Protein AF-A0A3R7AZS9-F1 (afdb_monomer_lite)

Sequence (225 aa):
MYAAHGTGSGGTKTTEEYTRYRLQETLTLMGCRRNDAITVTGLVFAHYHAHVEASAVTELPWTFQTLQQCVYAELAKLEYTKPTHLLDFDLAKEITQRNTSFVVLLGGTSGTGKSTLASLLASRLRLTTVLPTDSVRHISRAFMTKEQHPCAFTSTYQAGDALTPAQVDELATIATGDMNTIMSDKRLHKRKVLKGYTLQSDAVLEKLDLVLTMFAKRKQSLVVE

Radius of gyration: 26.86 Å; chains: 1; bounding box: 60×35×74 Å

Organism: Aphanomyces astaci (NCBI:txid112090)

InterPro domains:
  IPR027417 P-loop containing nucleoside triphosphate hydrolase [G3DSA:3.40.50.300] (94-216)
  IPR027417 P-loop containing nucleoside triphosphate hydrolase [SSF52540] (52-138)
  IPR027417 P-loop containing nucleoside triphosphate hydrolase [SSF52540] (103-211)
  IPR060210 P-loop NTPase domain-containing protein LPA1, N-terminal domain [PF28345] (12-56)

Secondary structure (DSSP, 8-state):
-EEEE--TTTS--EEEE--HHHHHHHHHHTT--HHHHHHHHHHHHHHHHHHHHHHTTT----BHHHHHHHHHHHHHTTT---TTHHHHHHHHHHHHTTSS--EEE----TTSSHHHHHHHHHHHTT---EE-HHHHHHHHHHTS-TTT-GGGGS-TTTGGGG--HHHHHHHHHHHHSSS-HHHHHHHHHHHHHHHHHHHHHHHHHHHHHHHHHHHHHTT--EEE-

pLDDT: mean 83.02, std 11.1, range [42.38, 96.75]

Foldseek 3Di:
DWAWDDDDDDDDTDIDDDDLVLQLLLCLLLVHDSVLSNVLSVQLVVVVVVCVVVCVPPVDGHHPVNSLVSSVVSVVVVVNDDPCSSVSSVVSSCLSVLVAAAEAEQDDDPPPCSVVCLVVVCVSNVNPAEAELVVLLVVLPVVDDCVVQVLSVDDLQCLLVSDDPVVLVVLQVVLVVDPDPVSSVVSSSVVSSVVSNVSNVVSSVVSVVVVVVVCRVSSGYHYYD

Structure (mmCIF, N/CA/C/O backbone):
data_AF-A0A3R7AZS9-F1
#
_entry.id   AF-A0A3R7AZS9-F1
#
loop_
_atom_site.group_PDB
_atom_site.id
_atom_site.type_symbol
_atom_site.label_atom_id
_atom_site.label_alt_id
_atom_site.label_comp_id
_atom_site.label_asym_id
_atom_site.label_entity_id
_atom_site.label_seq_id
_atom_site.pdbx_PDB_ins_code
_atom_site.Cartn_x
_atom_site.Cartn_y
_atom_site.Cartn_z
_atom_site.occupancy
_atom_site.B_iso_or_equiv
_atom_site.auth_seq_id
_atom_site.auth_comp_id
_atom_site.auth_asym_id
_atom_site.auth_atom_id
_atom_site.pdbx_PDB_model_num
ATOM 1 N N . MET A 1 1 ? 16.165 6.533 -20.137 1.00 90.12 1 MET A N 1
ATOM 2 C CA . MET A 1 1 ? 15.537 5.946 -21.341 1.00 90.12 1 MET A CA 1
ATOM 3 C C . MET A 1 1 ? 14.225 6.668 -21.550 1.00 90.12 1 MET A C 1
ATOM 5 O O . MET A 1 1 ? 13.498 6.807 -20.576 1.00 90.12 1 MET A O 1
ATOM 9 N N . TYR A 1 2 ? 13.939 7.140 -22.760 1.00 87.31 2 TYR A N 1
ATOM 10 C CA . TYR A 1 2 ? 12.659 7.779 -23.066 1.00 87.31 2 TYR A CA 1
ATOM 11 C C . TYR A 1 2 ? 11.805 6.830 -23.899 1.00 87.31 2 TYR A C 1
ATOM 13 O O . TYR A 1 2 ? 12.301 6.251 -24.862 1.00 87.31 2 TYR A O 1
ATOM 21 N N . ALA A 1 3 ? 10.542 6.660 -23.516 1.00 86.44 3 ALA A N 1
ATOM 22 C CA . ALA A 1 3 ? 9.571 5.885 -24.276 1.00 86.44 3 ALA A CA 1
ATOM 23 C C . ALA A 1 3 ? 8.418 6.791 -24.713 1.00 86.44 3 ALA A C 1
ATOM 25 O O . ALA A 1 3 ? 7.826 7.498 -23.897 1.00 86.44 3 ALA A O 1
ATOM 26 N N . ALA A 1 4 ? 8.109 6.790 -26.006 1.00 84.62 4 ALA A N 1
ATOM 27 C CA . ALA A 1 4 ? 6.981 7.534 -26.545 1.00 84.62 4 ALA A CA 1
ATOM 28 C C . ALA A 1 4 ? 5.663 6.781 -26.301 1.00 84.62 4 ALA A C 1
ATOM 30 O O . ALA A 1 4 ? 5.549 5.592 -26.618 1.00 84.62 4 ALA A O 1
ATOM 31 N N . HIS A 1 5 ? 4.662 7.494 -25.791 1.00 79.19 5 HIS A N 1
ATOM 32 C CA . HIS A 1 5 ? 3.272 7.062 -25.707 1.00 79.19 5 HIS A CA 1
ATOM 33 C C . HIS A 1 5 ? 2.447 7.785 -26.783 1.00 79.19 5 HIS A C 1
ATOM 35 O O . HIS A 1 5 ? 2.503 9.010 -26.911 1.00 79.19 5 HIS A O 1
ATOM 41 N N . GLY A 1 6 ? 1.693 7.024 -27.581 1.00 60.91 6 GLY A N 1
ATOM 42 C CA . GLY A 1 6 ? 0.781 7.575 -28.583 1.00 60.91 6 GLY A CA 1
ATOM 43 C C . GLY A 1 6 ? 0.329 6.546 -29.618 1.00 60.91 6 GLY A C 1
ATOM 44 O O . GLY A 1 6 ? 1.149 5.963 -30.323 1.00 60.91 6 GLY A O 1
ATOM 45 N N . THR A 1 7 ? -0.985 6.355 -29.724 1.00 46.59 7 THR A N 1
ATOM 46 C CA . THR A 1 7 ? -1.639 5.737 -30.883 1.00 46.59 7 THR A CA 1
ATOM 47 C C . THR A 1 7 ? -1.691 6.747 -32.030 1.00 46.59 7 THR A C 1
ATOM 49 O O . THR A 1 7 ? -1.781 7.953 -31.796 1.00 46.59 7 THR A O 1
ATOM 52 N N . GLY A 1 8 ? -1.624 6.266 -33.272 1.00 44.56 8 GLY A N 1
ATOM 53 C CA . GLY A 1 8 ? -1.714 7.099 -34.472 1.00 44.56 8 GLY A CA 1
ATOM 54 C C . GLY A 1 8 ? -2.891 8.090 -34.472 1.00 44.56 8 GLY A C 1
ATOM 55 O O . GLY A 1 8 ? -3.934 7.842 -33.877 1.00 44.56 8 GLY A O 1
ATOM 56 N N . SER A 1 9 ? -2.661 9.215 -35.160 1.00 42.38 9 SER A N 1
ATOM 57 C CA . SER A 1 9 ? -3.569 10.334 -35.471 1.00 42.38 9 SER A CA 1
ATOM 58 C C . SER A 1 9 ? -4.303 11.000 -34.291 1.00 42.38 9 SER A C 1
ATOM 60 O O . SER A 1 9 ? -5.410 10.616 -33.932 1.00 42.38 9 SER A O 1
ATOM 62 N N . GLY A 1 10 ? -3.724 12.086 -33.763 1.00 44.97 10 GLY A N 1
ATOM 63 C CA . GLY A 1 10 ? -4.457 13.138 -33.036 1.00 44.97 10 GLY A CA 1
ATOM 64 C C . GLY A 1 10 ? -4.168 13.287 -31.537 1.00 44.97 10 GLY A C 1
ATOM 65 O O . GLY A 1 10 ? -4.511 14.318 -30.968 1.00 44.97 10 GLY A O 1
ATOM 66 N N . GLY A 1 11 ? -3.511 12.316 -30.895 1.00 45.31 11 GLY A N 1
ATOM 67 C CA . GLY A 1 11 ? -3.104 12.412 -29.487 1.00 45.31 11 GLY A CA 1
ATOM 68 C C . GLY A 1 11 ? -1.755 13.115 -29.312 1.00 45.31 11 GLY A C 1
ATOM 69 O O . GLY A 1 11 ? -0.820 12.873 -30.076 1.00 45.31 11 GLY A O 1
ATOM 70 N N . THR A 1 12 ? -1.631 13.973 -28.298 1.00 48.91 12 THR A N 1
ATOM 71 C CA . THR A 1 12 ? -0.353 14.558 -27.870 1.00 48.91 12 THR A CA 1
ATOM 72 C C . THR A 1 12 ? 0.669 13.447 -27.614 1.00 48.91 12 THR A C 1
ATOM 74 O O . THR A 1 12 ? 0.467 12.602 -26.746 1.00 48.91 12 THR A O 1
ATOM 77 N N . LYS A 1 13 ? 1.776 13.434 -28.372 1.00 59.34 13 LYS A N 1
ATOM 78 C CA . LYS A 1 13 ? 2.900 12.518 -28.129 1.00 59.34 13 LYS A CA 1
ATOM 79 C C . LYS A 1 13 ? 3.501 12.852 -26.766 1.00 59.34 13 LYS A C 1
ATOM 81 O O . LYS A 1 13 ? 4.164 13.877 -26.624 1.00 59.34 13 LYS A O 1
ATOM 86 N N . THR A 1 14 ? 3.268 12.005 -25.772 1.00 77.44 14 THR A N 1
ATOM 87 C CA . THR A 1 14 ? 3.882 12.142 -24.451 1.00 77.44 14 THR A CA 1
ATOM 88 C C . THR A 1 14 ? 5.085 11.212 -24.378 1.00 77.44 14 THR A C 1
ATOM 90 O O . THR A 1 14 ? 4.978 9.998 -24.527 1.00 77.44 14 THR A O 1
ATOM 93 N N . THR A 1 15 ? 6.276 11.779 -24.210 1.00 81.56 15 THR A N 1
ATOM 94 C CA . THR A 1 15 ? 7.496 11.009 -23.945 1.00 81.56 15 THR A CA 1
ATOM 95 C C . THR A 1 15 ? 7.684 10.870 -22.449 1.00 81.56 15 THR A C 1
ATOM 97 O O . THR A 1 15 ? 7.743 11.870 -21.735 1.00 81.56 15 THR A O 1
ATOM 100 N N . GLU A 1 16 ? 7.801 9.634 -21.984 1.00 86.12 16 GLU A N 1
ATOM 101 C CA . GLU A 1 16 ? 7.970 9.319 -20.574 1.00 86.12 16 GLU A CA 1
ATOM 102 C C . GLU A 1 16 ? 9.395 8.841 -20.283 1.00 86.12 16 GLU A C 1
ATOM 104 O O . GLU A 1 16 ? 9.988 8.079 -21.052 1.00 86.12 16 GLU A O 1
ATOM 109 N N . GLU A 1 17 ? 9.958 9.309 -19.169 1.00 89.31 17 GLU A N 1
ATOM 110 C CA . GLU A 1 17 ? 11.308 8.958 -18.742 1.00 89.31 17 GLU A CA 1
ATOM 111 C C . GLU A 1 17 ? 11.315 7.759 -17.785 1.00 89.31 17 GLU A C 1
ATOM 113 O O . GLU A 1 17 ? 10.694 7.757 -16.717 1.00 89.31 17 GLU A O 1
ATOM 118 N N . TYR A 1 18 ? 12.131 6.770 -18.138 1.00 90.69 18 TYR A N 1
ATOM 119 C CA . TYR A 1 18 ? 12.427 5.593 -17.341 1.00 90.69 18 TYR A CA 1
ATOM 120 C C . TYR A 1 18 ? 13.886 5.624 -16.899 1.00 90.69 18 TYR A C 1
ATOM 122 O O . TYR A 1 18 ? 14.817 5.576 -17.715 1.00 90.69 18 TYR A O 1
ATOM 130 N N . THR A 1 19 ? 14.082 5.661 -15.584 1.00 92.94 19 THR A N 1
ATOM 131 C CA . THR A 1 19 ? 15.375 5.407 -14.946 1.00 92.94 19 THR A CA 1
ATOM 132 C C . THR A 1 19 ? 15.503 3.919 -14.626 1.00 92.94 19 THR A C 1
ATOM 134 O O . THR A 1 19 ? 14.502 3.211 -14.491 1.00 92.94 19 THR A O 1
ATOM 137 N N . ARG A 1 20 ? 16.740 3.430 -14.459 1.00 93.12 20 ARG A N 1
ATOM 138 C CA . ARG A 1 20 ? 16.979 2.034 -14.050 1.00 93.12 20 ARG A CA 1
ATOM 139 C C . ARG A 1 20 ? 16.265 1.714 -12.735 1.00 93.12 20 ARG A C 1
ATOM 141 O O . ARG A 1 20 ? 15.630 0.677 -12.613 1.00 93.12 20 ARG A O 1
ATOM 148 N N . TYR A 1 21 ? 16.324 2.641 -11.781 1.00 91.25 21 TYR A N 1
ATOM 149 C CA . TYR A 1 21 ? 15.684 2.492 -10.479 1.00 91.25 21 TYR A CA 1
ATOM 150 C C . TYR A 1 21 ? 14.158 2.328 -10.591 1.00 91.25 21 TYR A C 1
ATOM 152 O O . TYR A 1 21 ? 13.607 1.384 -10.031 1.00 91.25 21 TYR A O 1
ATOM 160 N N . ARG A 1 22 ? 13.484 3.181 -11.377 1.00 90.19 22 ARG A N 1
ATOM 161 C CA . ARG A 1 22 ? 12.022 3.109 -11.567 1.00 90.19 22 ARG A CA 1
ATOM 162 C C . ARG A 1 22 ? 11.579 1.814 -12.243 1.00 90.19 22 ARG A C 1
ATOM 164 O O . ARG A 1 22 ? 10.594 1.208 -11.826 1.00 90.19 22 ARG A O 1
ATOM 171 N N . LEU A 1 23 ? 12.315 1.365 -13.262 1.00 93.25 23 LEU A N 1
ATOM 172 C CA . LEU A 1 23 ? 11.995 0.108 -13.940 1.00 93.25 23 LEU A CA 1
ATOM 173 C C . LEU A 1 23 ? 12.191 -1.093 -12.998 1.00 93.25 23 LEU A C 1
ATOM 175 O O . LEU A 1 23 ? 11.333 -1.968 -12.932 1.00 93.25 23 LEU A O 1
ATOM 179 N N . GLN A 1 24 ? 13.252 -1.092 -12.186 1.00 94.00 24 GLN A N 1
ATOM 180 C CA . GLN A 1 24 ? 13.474 -2.119 -11.160 1.00 94.00 24 GLN A CA 1
ATOM 181 C C . GLN A 1 24 ? 12.371 -2.140 -10.096 1.00 94.00 24 GLN A C 1
ATOM 183 O O . GLN A 1 24 ? 11.965 -3.219 -9.661 1.00 94.00 24 GLN A O 1
ATOM 188 N N . GLU A 1 25 ? 11.895 -0.974 -9.652 1.00 90.44 25 GLU A N 1
ATOM 189 C CA . GLU A 1 25 ? 10.754 -0.877 -8.735 1.00 90.44 25 GLU A CA 1
ATOM 190 C C . GLU A 1 25 ? 9.481 -1.443 -9.358 1.00 90.44 25 GLU A C 1
ATOM 192 O O . GLU A 1 25 ? 8.819 -2.252 -8.713 1.00 90.44 25 GLU A O 1
ATOM 197 N N . THR A 1 26 ? 9.199 -1.098 -10.617 1.00 92.25 26 THR A N 1
ATOM 198 C CA . THR A 1 26 ? 8.040 -1.603 -11.371 1.00 92.25 26 THR A CA 1
ATOM 199 C C . THR A 1 26 ? 8.063 -3.130 -11.432 1.00 92.25 26 THR A C 1
ATOM 201 O O . THR A 1 26 ? 7.119 -3.787 -11.002 1.00 92.25 26 THR A O 1
ATOM 204 N N . LEU A 1 27 ? 9.189 -3.715 -11.854 1.00 92.38 27 LEU A N 1
ATOM 205 C CA . LEU A 1 27 ? 9.353 -5.169 -11.940 1.00 92.38 27 LEU A CA 1
ATOM 206 C C . LEU A 1 27 ? 9.255 -5.850 -10.569 1.00 92.38 27 LEU A C 1
ATOM 208 O O . LEU A 1 27 ? 8.649 -6.913 -10.442 1.00 92.38 27 LEU A O 1
ATOM 212 N N . THR A 1 28 ? 9.824 -5.240 -9.523 1.00 90.69 28 THR A N 1
ATOM 213 C CA . THR A 1 28 ? 9.715 -5.785 -8.160 1.00 90.69 28 THR A CA 1
ATOM 214 C C . THR A 1 28 ? 8.263 -5.767 -7.679 1.00 90.69 28 THR A C 1
ATOM 216 O O . THR A 1 28 ? 7.817 -6.738 -7.072 1.00 90.69 28 THR A O 1
ATOM 219 N N . LEU A 1 29 ? 7.514 -4.697 -7.971 1.00 89.44 29 LEU A N 1
ATOM 220 C CA . LEU A 1 29 ? 6.105 -4.558 -7.601 1.00 89.44 29 LEU A CA 1
ATOM 221 C C . LEU A 1 29 ? 5.209 -5.572 -8.334 1.00 89.44 29 LEU A C 1
ATOM 223 O O . LEU A 1 29 ? 4.285 -6.103 -7.727 1.00 89.44 29 LEU A O 1
ATOM 227 N N . MET A 1 30 ? 5.539 -5.933 -9.580 1.00 89.25 30 MET A N 1
ATOM 228 C CA . MET A 1 30 ? 4.909 -7.052 -10.309 1.00 89.25 30 MET A CA 1
ATOM 229 C C . MET A 1 30 ? 5.187 -8.434 -9.681 1.00 89.25 30 MET A C 1
ATOM 231 O O . MET A 1 30 ? 4.605 -9.445 -10.082 1.00 89.25 30 MET A O 1
ATOM 235 N N . GLY A 1 31 ? 6.098 -8.506 -8.707 1.00 87.69 31 GLY A N 1
ATOM 236 C CA . GLY A 1 31 ? 6.497 -9.738 -8.033 1.00 87.69 31 GLY A CA 1
ATOM 237 C C . GLY A 1 31 ? 7.753 -10.398 -8.604 1.00 87.69 31 GLY A C 1
ATOM 238 O O . GLY A 1 31 ? 8.038 -11.546 -8.252 1.00 87.69 31 GLY A O 1
ATOM 239 N N . CYS A 1 32 ? 8.525 -9.710 -9.453 1.00 90.56 32 CYS A N 1
ATOM 240 C CA . CYS A 1 32 ? 9.837 -10.205 -9.869 1.00 90.56 32 CYS A CA 1
ATOM 241 C C . CYS A 1 32 ? 10.808 -10.186 -8.683 1.00 90.56 32 CYS A C 1
ATOM 243 O O . CYS A 1 32 ? 10.761 -9.302 -7.819 1.00 90.56 32 CYS A O 1
ATOM 245 N N . ARG A 1 33 ? 11.736 -11.147 -8.635 1.00 91.00 33 ARG A N 1
ATOM 246 C CA . ARG A 1 33 ? 12.799 -11.130 -7.624 1.00 91.00 33 ARG A CA 1
ATOM 247 C C . ARG A 1 33 ? 13.704 -9.926 -7.876 1.00 91.00 33 ARG A C 1
ATOM 249 O O . ARG A 1 33 ? 13.896 -9.498 -9.009 1.00 91.00 33 ARG A O 1
ATOM 256 N N . ARG A 1 34 ? 14.309 -9.391 -6.811 1.00 90.44 34 ARG A N 1
ATOM 257 C CA . ARG A 1 34 ? 15.152 -8.186 -6.897 1.00 90.44 34 ARG A CA 1
ATOM 258 C C . ARG A 1 34 ? 16.314 -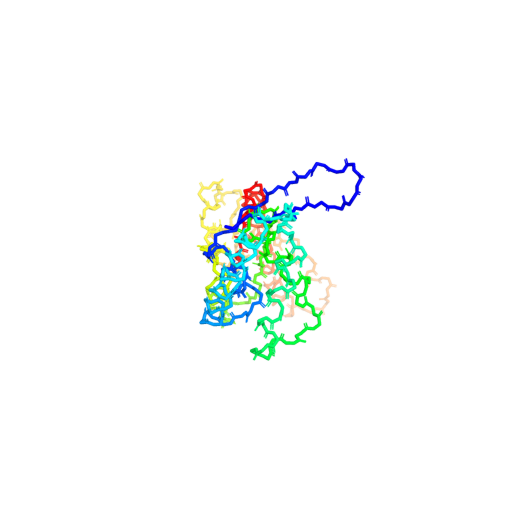8.346 -7.884 1.00 90.44 34 ARG A C 1
ATOM 260 O O . ARG A 1 34 ? 16.581 -7.420 -8.642 1.00 90.44 34 ARG A O 1
ATOM 267 N N . ASN A 1 35 ? 16.983 -9.497 -7.872 1.00 94.06 35 ASN A N 1
ATOM 268 C CA . ASN A 1 35 ? 18.107 -9.762 -8.773 1.00 94.06 35 ASN A CA 1
ATOM 269 C C . ASN A 1 35 ? 17.637 -9.851 -10.228 1.00 94.06 35 ASN A C 1
ATOM 271 O O . ASN A 1 35 ? 18.231 -9.218 -11.093 1.00 94.06 35 ASN A O 1
ATOM 275 N N . ASP A 1 36 ? 16.518 -10.529 -10.474 1.00 94.50 36 ASP A N 1
ATOM 276 C CA . ASP A 1 36 ? 15.922 -10.652 -11.806 1.00 94.50 36 ASP A CA 1
ATOM 277 C C . ASP A 1 36 ? 15.492 -9.281 -12.342 1.00 94.50 36 ASP A C 1
ATOM 279 O O . ASP A 1 36 ? 15.806 -8.931 -13.475 1.00 94.50 36 ASP A O 1
ATOM 283 N N . ALA A 1 37 ? 14.884 -8.440 -11.497 1.00 94.00 37 ALA A N 1
ATOM 284 C CA . ALA A 1 37 ? 14.536 -7.064 -11.845 1.00 94.00 37 ALA A CA 1
ATOM 285 C C . ALA A 1 37 ? 15.769 -6.222 -12.227 1.00 94.00 37 ALA A C 1
ATOM 287 O O . ALA A 1 37 ? 15.701 -5.424 -13.166 1.00 94.00 37 ALA A O 1
ATOM 288 N N . ILE A 1 38 ? 16.899 -6.393 -11.528 1.00 95.62 38 ILE A N 1
ATOM 289 C CA . ILE A 1 38 ? 18.168 -5.724 -11.860 1.00 95.62 38 ILE A CA 1
ATOM 290 C C . ILE A 1 38 ? 18.691 -6.210 -13.215 1.00 95.62 38 ILE A C 1
ATOM 292 O O . ILE A 1 38 ? 19.016 -5.377 -14.064 1.00 95.62 38 ILE A O 1
ATOM 296 N N . THR A 1 39 ? 18.730 -7.527 -13.428 1.00 96.38 39 THR A N 1
ATOM 297 C CA . THR A 1 39 ? 19.208 -8.154 -14.668 1.00 96.38 39 THR A CA 1
ATOM 298 C C . THR A 1 39 ? 18.370 -7.728 -15.869 1.00 96.38 39 THR A C 1
ATOM 300 O O . THR A 1 39 ? 18.911 -7.170 -16.822 1.00 96.38 39 THR A O 1
ATOM 303 N N . VAL A 1 40 ? 17.046 -7.898 -15.797 1.00 95.56 40 VAL A N 1
ATOM 304 C CA . VAL A 1 40 ? 16.101 -7.520 -16.862 1.00 95.56 40 VAL A CA 1
ATOM 305 C C . VAL A 1 40 ? 16.214 -6.033 -17.179 1.00 95.56 40 VAL A C 1
ATOM 307 O O . VAL A 1 40 ? 16.320 -5.661 -18.342 1.00 95.56 40 VAL A O 1
ATOM 310 N N . THR A 1 41 ? 16.290 -5.170 -16.162 1.00 96.62 41 THR A N 1
ATOM 311 C CA . THR A 1 41 ? 16.493 -3.730 -16.381 1.00 96.62 41 THR A CA 1
ATOM 312 C C . THR A 1 41 ? 17.808 -3.443 -17.107 1.00 96.62 41 THR A C 1
ATOM 314 O O . THR A 1 41 ? 17.844 -2.595 -17.995 1.00 96.62 41 THR A O 1
ATOM 317 N N . GLY A 1 42 ? 18.898 -4.127 -16.745 1.00 96.75 42 GLY A N 1
ATOM 318 C CA . GLY A 1 42 ? 20.186 -3.977 -17.422 1.00 96.75 42 GLY A CA 1
ATOM 319 C C . GLY A 1 42 ? 20.105 -4.333 -18.907 1.00 96.75 42 GLY A C 1
ATOM 320 O O . GLY A 1 42 ? 20.574 -3.559 -19.741 1.00 96.75 42 GLY A O 1
ATOM 321 N N . LEU A 1 43 ? 19.452 -5.454 -19.222 1.00 96.69 43 LEU A N 1
ATOM 322 C CA . LEU A 1 43 ? 19.248 -5.932 -20.591 1.00 96.69 43 LEU A CA 1
ATOM 323 C C . LEU A 1 43 ? 18.354 -4.986 -21.399 1.00 96.69 43 LEU A C 1
ATOM 325 O O . LEU A 1 43 ? 18.725 -4.590 -22.498 1.00 96.69 43 LEU A O 1
ATOM 329 N N . VAL A 1 44 ? 17.229 -4.538 -20.837 1.00 95.94 44 VAL A N 1
ATOM 330 C CA . VAL A 1 44 ? 16.319 -3.578 -21.489 1.00 95.94 44 VAL A CA 1
ATOM 331 C C . VAL A 1 44 ? 17.036 -2.269 -21.830 1.00 95.94 44 VAL A C 1
ATOM 333 O O . VAL A 1 44 ? 16.860 -1.732 -22.920 1.00 95.94 44 VAL A O 1
ATOM 336 N N . PHE A 1 45 ? 17.885 -1.758 -20.933 1.00 95.94 45 PHE A N 1
ATOM 337 C CA . PHE A 1 45 ? 18.677 -0.561 -21.226 1.00 95.94 45 PHE A CA 1
ATOM 338 C C . PHE A 1 45 ? 19.726 -0.809 -22.316 1.00 95.94 45 PHE A C 1
ATOM 340 O O . PHE A 1 45 ? 19.947 0.079 -23.133 1.00 95.94 45 PHE A O 1
ATOM 347 N N . ALA A 1 46 ? 20.354 -1.988 -22.362 1.00 95.38 46 ALA A N 1
ATOM 348 C CA . ALA A 1 46 ? 21.265 -2.343 -23.450 1.00 95.38 46 ALA A CA 1
ATOM 349 C C . ALA A 1 46 ? 20.536 -2.385 -24.806 1.00 95.38 46 ALA A C 1
ATOM 351 O O . ALA A 1 46 ? 21.020 -1.792 -25.768 1.00 95.38 46 ALA A O 1
ATOM 352 N N . HIS A 1 47 ? 19.338 -2.982 -24.856 1.00 94.00 47 HIS A N 1
ATOM 353 C CA . HIS A 1 47 ? 18.473 -2.973 -26.044 1.00 94.00 47 HIS A CA 1
ATOM 354 C C . HIS A 1 47 ? 18.085 -1.553 -26.467 1.00 94.00 47 HIS A C 1
ATOM 356 O O . HIS A 1 47 ? 18.147 -1.226 -27.648 1.00 94.00 47 HIS A O 1
ATOM 362 N N . TYR A 1 48 ? 17.751 -0.681 -25.511 1.00 93.31 48 TYR A N 1
ATOM 363 C CA . TYR A 1 48 ? 17.476 0.729 -25.791 1.00 93.31 48 TYR A CA 1
ATOM 364 C C . TYR A 1 48 ? 18.691 1.453 -26.387 1.00 93.31 48 TYR A C 1
ATOM 366 O O . TYR A 1 48 ? 18.542 2.189 -27.357 1.00 93.31 48 TYR A O 1
ATOM 374 N N . HIS A 1 49 ? 19.892 1.252 -25.836 1.00 92.62 49 HIS A N 1
ATOM 375 C CA . HIS A 1 49 ? 21.105 1.879 -26.367 1.00 92.62 49 HIS A CA 1
ATOM 376 C C . HIS A 1 49 ? 21.416 1.403 -27.792 1.00 92.62 49 HIS A C 1
ATOM 378 O O . HIS A 1 49 ? 21.643 2.240 -28.662 1.00 92.62 49 HIS A O 1
ATOM 384 N N . ALA A 1 50 ? 21.310 0.097 -28.055 1.00 91.19 50 ALA A N 1
ATOM 385 C CA . ALA A 1 50 ? 21.460 -0.454 -29.400 1.00 91.19 50 ALA A CA 1
ATOM 386 C C . ALA A 1 50 ? 20.402 0.098 -30.376 1.00 91.19 50 ALA A C 1
ATOM 388 O O . ALA A 1 50 ? 20.717 0.423 -31.520 1.00 91.19 50 ALA A O 1
ATOM 389 N N . HIS A 1 51 ? 19.152 0.266 -29.922 1.00 89.19 51 HIS A N 1
ATOM 390 C CA . HIS A 1 51 ? 18.092 0.889 -30.720 1.00 89.19 51 HIS A CA 1
ATOM 391 C C . HIS A 1 51 ? 18.399 2.349 -31.042 1.00 89.19 51 HIS A C 1
ATOM 393 O O . HIS A 1 51 ? 18.180 2.771 -32.171 1.00 89.19 51 HIS A O 1
ATOM 399 N N . VAL A 1 52 ? 18.902 3.126 -30.080 1.00 87.44 52 VAL A N 1
ATOM 400 C CA . VAL A 1 52 ? 19.274 4.535 -30.294 1.00 87.44 52 VAL A CA 1
ATOM 401 C C . VAL A 1 52 ? 20.419 4.653 -31.303 1.00 87.44 52 VAL A C 1
ATOM 403 O O . VAL A 1 52 ? 20.350 5.503 -32.188 1.00 87.44 52 VAL A O 1
ATOM 406 N N . GLU A 1 53 ? 21.426 3.781 -31.223 1.00 86.62 53 GLU A N 1
ATOM 407 C CA . GLU A 1 53 ? 22.527 3.729 -32.195 1.00 86.62 53 GLU A CA 1
ATOM 408 C C . GLU A 1 53 ? 22.033 3.366 -33.604 1.00 86.62 53 GLU A C 1
ATOM 410 O O . GLU A 1 53 ? 22.393 4.029 -34.575 1.00 86.62 53 GLU A O 1
ATOM 415 N N . ALA A 1 54 ? 21.149 2.370 -33.728 1.00 84.00 54 ALA A N 1
ATOM 416 C CA . ALA A 1 54 ? 20.568 1.965 -35.012 1.00 84.00 54 ALA A CA 1
ATOM 417 C C . ALA A 1 54 ? 19.571 2.997 -35.582 1.00 84.00 54 ALA A C 1
ATOM 419 O O . ALA A 1 54 ? 19.462 3.181 -36.797 1.00 84.00 54 ALA A O 1
ATOM 420 N N . SER A 1 55 ? 18.843 3.698 -34.710 1.00 77.62 55 SER A N 1
ATOM 421 C CA . SER A 1 55 ? 17.827 4.689 -35.090 1.00 77.62 55 SER A CA 1
ATOM 422 C C . SER A 1 55 ? 18.414 6.029 -35.511 1.00 77.62 55 SER A C 1
ATOM 424 O O . SER A 1 55 ? 17.685 6.835 -36.087 1.00 77.62 55 SER A O 1
ATOM 426 N N . ALA A 1 56 ? 19.723 6.243 -35.333 1.00 71.56 56 ALA A N 1
ATOM 427 C CA . ALA A 1 56 ? 20.444 7.365 -35.937 1.00 71.56 56 ALA A CA 1
ATOM 428 C C . ALA A 1 56 ? 20.304 7.406 -37.476 1.00 71.56 56 ALA A C 1
ATOM 430 O O . ALA A 1 56 ? 20.552 8.442 -38.084 1.00 71.56 56 ALA A O 1
ATOM 431 N N . VAL A 1 57 ? 19.881 6.295 -38.097 1.00 62.88 57 VAL A N 1
ATOM 432 C CA . VAL A 1 57 ? 19.661 6.161 -39.546 1.00 62.88 57 VAL A CA 1
ATOM 433 C C . VAL A 1 57 ? 18.173 6.206 -39.941 1.00 62.88 57 VAL A C 1
ATOM 435 O O . VAL A 1 57 ? 17.859 6.556 -41.073 1.00 62.88 57 VAL A O 1
ATOM 438 N N . THR A 1 58 ? 17.243 5.844 -39.046 1.00 68.00 58 THR A N 1
ATOM 439 C CA . THR A 1 58 ? 15.825 5.574 -39.390 1.00 68.00 58 THR A CA 1
ATOM 440 C C . THR A 1 58 ? 14.788 6.412 -38.628 1.00 68.00 58 THR A C 1
ATOM 442 O O . THR A 1 58 ? 13.600 6.289 -38.915 1.00 68.00 58 THR A O 1
ATOM 445 N N . GLU A 1 59 ? 15.204 7.255 -37.672 1.00 74.00 59 GLU A N 1
ATOM 446 C CA . GLU A 1 59 ? 14.346 8.152 -36.861 1.00 74.00 59 GLU A CA 1
ATOM 447 C C . GLU A 1 59 ? 13.141 7.476 -36.161 1.00 74.00 59 GLU A C 1
ATOM 449 O O . GLU A 1 59 ? 12.180 8.132 -35.750 1.00 74.00 59 GLU A O 1
ATOM 454 N N . LEU A 1 60 ? 13.175 6.152 -35.975 1.00 79.50 60 LEU A N 1
ATOM 455 C CA . LEU A 1 60 ? 12.093 5.409 -35.329 1.00 79.50 60 LEU A CA 1
ATOM 456 C C . LEU A 1 60 ? 12.120 5.603 -33.800 1.00 79.50 60 LEU A C 1
ATOM 458 O O . LEU A 1 60 ? 13.105 5.244 -33.144 1.00 79.50 60 LEU A O 1
ATOM 462 N N . PRO A 1 61 ? 11.038 6.123 -33.184 1.00 86.06 61 PRO A N 1
ATOM 463 C CA . PRO A 1 61 ? 11.008 6.349 -31.746 1.00 86.06 61 PRO A CA 1
ATOM 464 C C . PRO A 1 61 ? 10.940 5.026 -30.979 1.00 86.06 61 PRO A C 1
ATOM 466 O O . PRO A 1 61 ? 10.199 4.113 -31.346 1.00 86.06 61 PRO A O 1
ATOM 469 N N . TRP A 1 62 ? 11.647 4.949 -29.851 1.00 89.06 62 TRP A N 1
ATOM 470 C CA . TRP A 1 62 ? 11.434 3.879 -28.878 1.00 89.06 62 TRP A CA 1
ATOM 471 C C . TRP A 1 62 ? 10.059 4.062 -28.230 1.00 89.06 62 TRP A C 1
ATOM 473 O O . TRP A 1 62 ? 9.823 5.037 -27.512 1.00 89.06 62 TRP A O 1
ATOM 483 N N . THR A 1 63 ? 9.122 3.161 -28.517 1.00 91.38 63 THR A N 1
ATOM 484 C CA . THR A 1 63 ? 7.745 3.268 -28.015 1.00 91.38 63 THR A CA 1
ATOM 485 C C . THR A 1 63 ? 7.565 2.523 -26.698 1.00 91.38 63 THR A C 1
ATOM 487 O O . THR A 1 63 ? 8.327 1.612 -26.365 1.00 91.38 63 THR A O 1
ATOM 490 N N . PHE A 1 64 ? 6.512 2.865 -25.957 1.00 89.19 64 PHE A N 1
ATOM 491 C CA . PHE A 1 64 ? 6.122 2.101 -24.773 1.00 89.19 64 PHE A CA 1
ATOM 492 C C . PHE A 1 64 ? 5.816 0.629 -25.089 1.00 89.19 64 PHE A C 1
ATOM 494 O O . PHE A 1 64 ? 6.198 -0.255 -24.328 1.00 89.19 64 PHE A O 1
ATOM 501 N N . GLN A 1 65 ? 5.210 0.351 -26.246 1.00 88.62 65 GLN A N 1
ATOM 502 C CA . GLN A 1 65 ? 4.949 -1.018 -26.691 1.00 88.62 65 GLN A CA 1
ATOM 503 C C . GLN A 1 65 ? 6.256 -1.798 -26.908 1.00 88.62 65 GLN A C 1
ATOM 505 O O . GLN A 1 65 ? 6.355 -2.958 -26.513 1.00 88.62 65 GLN A O 1
ATOM 510 N N . THR A 1 66 ? 7.282 -1.154 -27.474 1.00 90.69 66 THR A N 1
ATOM 511 C CA . THR A 1 66 ? 8.617 -1.749 -27.644 1.00 90.69 66 THR A CA 1
ATOM 512 C C . THR A 1 66 ? 9.276 -2.036 -26.294 1.00 90.69 66 THR A C 1
ATOM 514 O O . THR A 1 66 ? 9.820 -3.122 -26.091 1.00 90.69 66 THR A O 1
ATOM 517 N N . LEU A 1 67 ? 9.176 -1.099 -25.342 1.00 92.06 67 LEU A N 1
ATOM 518 C CA . LEU A 1 67 ? 9.647 -1.297 -23.969 1.00 92.06 67 LEU A CA 1
ATOM 519 C C . LEU A 1 67 ? 8.982 -2.520 -23.324 1.00 92.06 67 LEU A C 1
ATOM 521 O O . LEU A 1 67 ? 9.675 -3.399 -22.816 1.00 92.06 67 LEU A O 1
ATOM 525 N N . GLN A 1 68 ? 7.652 -2.579 -23.374 1.00 90.69 68 GLN A N 1
ATOM 526 C CA . GLN A 1 68 ? 6.851 -3.679 -22.850 1.00 90.69 68 GLN A CA 1
ATOM 527 C C . GLN A 1 68 ? 7.284 -5.021 -23.456 1.00 90.69 68 GLN A C 1
ATOM 529 O O . GLN A 1 68 ? 7.640 -5.941 -22.725 1.00 90.69 68 GLN A O 1
ATOM 534 N N . GLN A 1 69 ? 7.338 -5.123 -24.786 1.00 90.38 69 GLN A N 1
ATOM 535 C CA . GLN A 1 69 ? 7.762 -6.342 -25.484 1.00 90.38 69 GLN A CA 1
ATOM 536 C C . GLN A 1 69 ? 9.163 -6.800 -25.068 1.00 90.38 69 GLN A C 1
ATOM 538 O O . GLN A 1 69 ? 9.369 -7.987 -24.816 1.00 90.38 69 GLN A O 1
ATOM 543 N N . CYS A 1 70 ? 10.110 -5.867 -24.951 1.00 93.00 70 CYS A N 1
ATOM 544 C CA . CYS A 1 70 ? 11.470 -6.160 -24.508 1.00 93.00 70 CYS A CA 1
ATOM 545 C C . CYS A 1 70 ? 11.488 -6.703 -23.071 1.00 93.00 70 CYS A C 1
ATOM 547 O O . CYS A 1 70 ? 12.086 -7.746 -22.810 1.00 93.00 70 CYS A O 1
ATOM 549 N N . VAL A 1 71 ? 10.766 -6.051 -22.153 1.00 93.06 71 VAL A N 1
ATOM 550 C CA . VAL A 1 71 ? 10.623 -6.514 -20.767 1.00 93.06 71 VAL A CA 1
ATOM 551 C C . VAL A 1 71 ? 10.058 -7.935 -20.719 1.00 93.06 71 VAL A C 1
ATOM 553 O O . VAL A 1 71 ? 10.632 -8.784 -20.041 1.00 93.06 71 VAL A O 1
ATOM 556 N N . TYR A 1 72 ? 8.984 -8.234 -21.455 1.00 90.12 72 TYR A N 1
ATOM 557 C CA . TYR A 1 72 ? 8.397 -9.580 -21.445 1.00 90.12 72 TYR A CA 1
ATOM 558 C C . TYR A 1 72 ? 9.296 -10.631 -22.069 1.00 90.12 72 TYR A C 1
ATOM 560 O O . TYR A 1 72 ? 9.357 -11.742 -21.550 1.00 90.12 72 TYR A O 1
ATOM 568 N N . ALA A 1 73 ? 10.008 -10.298 -23.145 1.00 91.69 73 ALA A N 1
ATOM 569 C CA . ALA A 1 73 ? 10.949 -11.221 -23.762 1.00 91.69 73 ALA A CA 1
ATOM 570 C C . ALA A 1 73 ? 12.054 -11.629 -22.776 1.00 91.69 73 ALA A C 1
ATOM 572 O O . ALA A 1 73 ? 12.407 -12.804 -22.708 1.00 91.69 73 ALA A O 1
ATOM 573 N N . GLU A 1 74 ? 12.569 -10.689 -21.979 1.00 93.81 74 GLU A N 1
ATOM 574 C CA . GLU A 1 74 ? 13.573 -10.993 -20.954 1.00 93.81 74 GLU A CA 1
ATOM 575 C C . GLU A 1 74 ? 12.974 -11.705 -19.729 1.00 93.81 74 GLU A C 1
ATOM 577 O O . GLU A 1 74 ? 13.587 -12.628 -19.197 1.00 93.81 74 GLU A O 1
ATOM 582 N N . LEU A 1 75 ? 11.758 -11.347 -19.306 1.00 92.19 75 LEU A N 1
ATOM 583 C CA . LEU A 1 75 ? 11.058 -12.028 -18.210 1.00 92.19 75 LEU A CA 1
ATOM 584 C C . LEU A 1 75 ? 10.697 -13.481 -18.561 1.00 92.19 75 LEU A C 1
ATOM 586 O O . LEU A 1 75 ? 10.854 -14.368 -17.722 1.00 92.19 75 LEU A O 1
ATOM 590 N N . ALA A 1 76 ? 10.276 -13.755 -19.797 1.00 91.50 76 ALA A N 1
ATOM 591 C CA . ALA A 1 76 ? 9.932 -15.101 -20.253 1.00 91.50 76 ALA A CA 1
ATOM 592 C C . ALA A 1 76 ? 11.129 -16.065 -20.182 1.00 91.50 76 ALA A C 1
ATOM 594 O O . ALA A 1 76 ? 10.951 -17.233 -19.840 1.00 91.50 76 ALA A O 1
ATOM 595 N N . LYS A 1 77 ? 12.355 -15.573 -20.421 1.00 93.06 77 LYS A N 1
ATOM 596 C CA . LYS A 1 77 ? 13.601 -16.353 -20.260 1.00 93.06 77 LYS A CA 1
ATOM 597 C C . LYS A 1 77 ? 13.873 -16.757 -18.808 1.00 93.06 77 LYS A C 1
ATOM 599 O O . LYS A 1 77 ? 14.620 -17.698 -18.572 1.00 93.06 77 LYS A O 1
ATOM 604 N N . LEU A 1 78 ? 13.282 -16.045 -17.850 1.00 91.62 78 LEU A N 1
ATOM 605 C CA . LEU A 1 78 ? 13.389 -16.289 -16.411 1.00 91.62 78 LEU A CA 1
ATOM 606 C C . LEU A 1 78 ? 12.133 -16.986 -15.851 1.00 91.62 78 LEU A C 1
ATOM 608 O O . LEU A 1 78 ? 11.850 -16.886 -14.661 1.00 91.62 78 LEU A O 1
ATOM 612 N N . GLU A 1 79 ? 11.360 -17.659 -16.713 1.00 89.62 79 GLU A N 1
ATOM 613 C CA . GLU A 1 79 ? 10.146 -18.421 -16.367 1.00 89.62 79 GLU A CA 1
ATOM 614 C C . GLU A 1 79 ?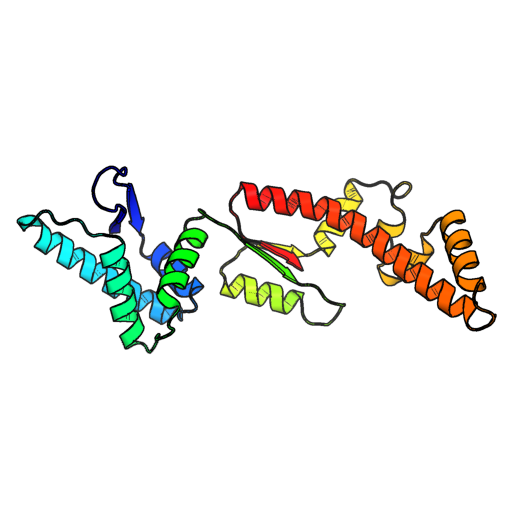 8.980 -17.576 -15.817 1.00 89.62 79 GLU A C 1
ATOM 616 O O . GLU A 1 79 ? 7.982 -18.102 -15.316 1.00 89.62 79 GLU A O 1
ATOM 621 N N . TYR A 1 80 ? 9.032 -16.253 -15.975 1.00 87.50 80 TYR A N 1
ATOM 622 C CA . TYR A 1 80 ? 7.911 -15.369 -15.670 1.00 87.50 80 TYR A CA 1
ATOM 623 C C . TYR A 1 80 ? 6.880 -15.403 -16.811 1.00 87.50 80 TYR A C 1
ATOM 625 O O . TYR A 1 80 ? 6.878 -14.548 -17.695 1.00 87.50 80 TYR A O 1
ATOM 633 N N . THR A 1 81 ? 5.940 -16.349 -16.749 1.00 82.75 81 THR A N 1
ATOM 634 C CA . THR A 1 81 ? 4.973 -16.638 -17.831 1.00 82.75 81 THR A CA 1
ATOM 635 C C . THR A 1 81 ? 3.502 -16.359 -17.492 1.00 82.75 81 THR A C 1
ATOM 637 O O . THR A 1 81 ? 2.614 -16.846 -18.193 1.00 82.75 81 THR A O 1
ATOM 640 N N . LYS A 1 82 ? 3.183 -15.584 -16.440 1.00 80.12 82 LYS A N 1
ATOM 641 C CA . LYS A 1 82 ? 1.769 -15.353 -16.099 1.00 80.12 82 LYS A CA 1
ATOM 642 C C . LYS A 1 82 ? 1.057 -14.582 -17.224 1.00 80.12 82 LYS A C 1
ATOM 644 O O . LYS A 1 82 ? 1.597 -13.600 -17.738 1.00 80.12 82 LYS A O 1
ATOM 649 N N . PRO A 1 83 ? -0.194 -14.952 -17.544 1.00 73.81 83 PRO A N 1
ATOM 650 C CA . PRO A 1 83 ? -0.964 -14.312 -18.610 1.00 73.81 83 PRO A CA 1
ATOM 651 C C . PRO A 1 83 ? -1.296 -12.837 -18.323 1.00 73.81 83 PRO A C 1
ATOM 653 O O . PRO A 1 83 ? -1.563 -12.080 -19.249 1.00 73.81 83 PRO A O 1
ATOM 656 N N . THR A 1 84 ? -1.253 -12.407 -17.056 1.00 77.06 84 THR A N 1
ATOM 657 C CA . THR A 1 84 ? -1.565 -11.033 -16.627 1.00 77.06 84 THR A CA 1
ATOM 658 C C . THR A 1 84 ? -0.370 -10.084 -16.637 1.00 77.06 84 THR A C 1
ATOM 660 O O . THR A 1 84 ? -0.551 -8.911 -16.333 1.00 77.06 84 THR A O 1
ATOM 663 N N . HIS A 1 85 ? 0.834 -10.533 -17.012 1.00 73.38 85 HIS A N 1
ATOM 664 C CA . HIS A 1 85 ? 2.052 -9.718 -16.893 1.00 73.38 85 HIS A CA 1
ATOM 665 C C . HIS A 1 85 ? 1.976 -8.359 -17.601 1.00 73.38 85 HIS A C 1
ATOM 667 O O . HIS A 1 85 ? 2.548 -7.395 -17.099 1.00 73.38 85 HIS A O 1
ATOM 673 N N . LEU A 1 86 ? 1.227 -8.273 -18.707 1.00 71.62 86 LEU A N 1
ATOM 674 C CA . LEU A 1 86 ? 0.940 -7.021 -19.412 1.00 71.62 86 LEU A CA 1
ATOM 675 C C . LEU A 1 86 ? 0.206 -5.997 -18.543 1.00 71.62 86 LEU A C 1
ATOM 677 O O . LEU A 1 86 ? 0.670 -4.872 -18.372 1.00 71.62 86 LEU A O 1
ATOM 681 N N . LEU A 1 87 ? -0.902 -6.427 -17.944 1.00 82.69 87 LEU A N 1
ATOM 682 C CA . LEU A 1 87 ? -1.695 -5.615 -17.024 1.00 82.69 87 LEU A CA 1
ATOM 683 C C . LEU A 1 87 ? -0.913 -5.284 -15.749 1.00 82.69 87 LEU A C 1
ATOM 685 O O . LEU A 1 87 ? -0.992 -4.162 -15.255 1.00 82.69 87 LEU A O 1
ATOM 689 N N . ASP A 1 88 ? -0.140 -6.245 -15.239 1.00 87.25 88 ASP A N 1
ATOM 690 C CA . ASP A 1 88 ? 0.643 -6.075 -14.016 1.00 87.25 88 ASP A CA 1
ATOM 691 C C . ASP A 1 88 ? 1.731 -5.006 -14.194 1.00 87.25 88 ASP A C 1
ATOM 693 O O . ASP A 1 88 ? 1.960 -4.217 -13.277 1.00 87.25 88 ASP A O 1
ATOM 697 N N . PHE A 1 89 ? 2.379 -4.937 -15.364 1.00 89.44 89 PHE A N 1
ATOM 698 C CA . PHE A 1 89 ? 3.374 -3.902 -15.657 1.00 89.44 89 PHE A CA 1
ATOM 699 C C . PHE A 1 89 ? 2.738 -2.522 -15.735 1.00 89.44 89 PHE A C 1
ATOM 701 O O . PHE A 1 89 ? 3.255 -1.591 -15.124 1.00 89.44 89 PHE A O 1
ATOM 708 N N . ASP A 1 90 ? 1.614 -2.389 -16.439 1.00 88.62 90 ASP A N 1
ATOM 709 C CA . ASP A 1 90 ? 0.922 -1.107 -16.581 1.00 88.62 90 ASP A CA 1
ATOM 710 C C . ASP A 1 90 ? 0.430 -0.601 -15.225 1.00 88.62 90 ASP A C 1
ATOM 712 O O . ASP A 1 90 ? 0.679 0.547 -14.856 1.00 88.62 90 ASP A O 1
ATOM 716 N N . LEU A 1 91 ? -0.173 -1.477 -14.421 1.00 89.00 91 LEU A N 1
ATOM 717 C CA . LEU A 1 91 ? -0.596 -1.137 -13.068 1.00 89.00 91 LEU A CA 1
ATOM 718 C C . LEU A 1 91 ? 0.598 -0.768 -12.175 1.00 89.00 91 LEU A C 1
ATOM 720 O O . LEU A 1 91 ? 0.568 0.251 -11.482 1.00 89.00 91 LEU A O 1
ATOM 724 N N . ALA A 1 92 ? 1.670 -1.565 -12.196 1.00 89.62 92 ALA A N 1
ATOM 725 C CA . ALA A 1 92 ? 2.864 -1.295 -11.400 1.00 89.62 92 ALA A CA 1
ATOM 726 C C . ALA A 1 92 ? 3.556 0.011 -11.820 1.00 89.62 92 ALA A C 1
ATOM 728 O O . ALA A 1 92 ? 4.052 0.751 -10.966 1.00 89.62 92 ALA A O 1
ATOM 729 N N . LYS A 1 93 ? 3.558 0.326 -13.117 1.00 90.56 93 LYS A N 1
ATOM 730 C CA . LYS A 1 93 ? 4.055 1.585 -13.675 1.00 90.56 93 LYS A CA 1
ATOM 731 C C . LYS A 1 93 ? 3.252 2.764 -13.128 1.00 90.56 93 LYS A C 1
ATOM 733 O O . LYS A 1 93 ? 3.832 3.692 -12.572 1.00 90.56 93 LYS A O 1
ATOM 738 N N . GLU A 1 94 ? 1.923 2.695 -13.204 1.00 90.00 94 GLU A N 1
ATOM 739 C CA . GLU A 1 94 ? 1.034 3.750 -12.705 1.00 90.00 94 GLU A CA 1
ATOM 740 C C . GLU A 1 94 ? 1.197 3.991 -11.194 1.00 90.00 94 GLU A C 1
ATOM 742 O O . GLU A 1 94 ? 1.156 5.136 -10.738 1.00 90.00 94 GLU A O 1
ATOM 747 N N . ILE A 1 95 ? 1.438 2.936 -10.413 1.00 88.38 95 ILE A N 1
ATOM 748 C CA . ILE A 1 95 ? 1.687 3.042 -8.969 1.00 88.38 95 ILE A CA 1
ATOM 749 C C . ILE A 1 95 ? 3.070 3.652 -8.686 1.00 88.38 95 ILE A C 1
ATOM 751 O O . ILE A 1 95 ? 3.188 4.603 -7.912 1.00 88.38 95 ILE A O 1
ATOM 755 N N . THR A 1 96 ? 4.136 3.132 -9.301 1.00 86.81 96 THR A N 1
ATOM 756 C CA . THR A 1 96 ? 5.521 3.582 -9.035 1.00 86.81 96 THR A CA 1
ATOM 757 C C . THR A 1 96 ? 5.782 5.009 -9.511 1.00 86.81 96 THR A C 1
ATOM 759 O O . THR A 1 96 ? 6.557 5.742 -8.895 1.00 86.81 96 THR A O 1
ATOM 762 N N . GLN A 1 97 ? 5.087 5.445 -10.562 1.00 85.12 97 GLN A N 1
ATOM 763 C CA . GLN A 1 97 ? 5.126 6.823 -11.050 1.00 85.12 97 GLN A CA 1
ATOM 764 C C . GLN A 1 97 ? 4.224 7.775 -10.252 1.00 85.12 97 GLN A C 1
ATOM 766 O O . GLN A 1 97 ? 4.216 8.973 -10.529 1.00 85.12 97 GLN A O 1
ATOM 771 N N . ARG A 1 98 ? 3.507 7.279 -9.231 1.00 84.56 98 ARG A N 1
ATOM 772 C CA . ARG A 1 98 ? 2.515 8.035 -8.449 1.00 84.56 98 ARG A CA 1
ATOM 773 C C . ARG A 1 98 ? 1.423 8.648 -9.324 1.00 84.56 98 ARG A C 1
ATOM 775 O O . ARG A 1 98 ? 0.948 9.746 -9.046 1.00 84.56 98 ARG A O 1
ATOM 782 N N . ASN A 1 99 ? 1.007 7.949 -10.373 1.00 87.06 99 ASN A N 1
ATOM 783 C CA . ASN A 1 99 ? -0.178 8.315 -11.143 1.00 87.06 99 ASN A CA 1
ATOM 784 C C . ASN A 1 99 ? -1.447 7.777 -10.479 1.00 87.06 99 ASN A C 1
ATOM 786 O O . ASN A 1 99 ? -2.479 8.456 -10.502 1.00 87.06 99 ASN A O 1
ATOM 790 N N . THR A 1 100 ? -1.332 6.625 -9.816 1.00 88.94 100 THR A N 1
ATOM 791 C CA . THR A 1 100 ? -2.369 5.984 -9.004 1.00 88.94 100 THR A CA 1
ATOM 792 C C . THR A 1 100 ? -1.809 5.570 -7.640 1.00 88.94 100 THR A C 1
ATOM 794 O O . THR A 1 100 ? -0.596 5.506 -7.437 1.00 88.94 100 THR A O 1
ATOM 797 N N . SER A 1 101 ? -2.692 5.319 -6.676 1.00 89.06 101 SER A N 1
ATOM 798 C CA . SER A 1 101 ? -2.328 4.821 -5.348 1.00 89.06 101 SER A CA 1
ATOM 799 C C . SER A 1 101 ? -3.397 3.882 -4.817 1.00 89.06 101 SER A C 1
ATOM 801 O O . SER A 1 101 ? -4.546 3.932 -5.253 1.00 89.06 101 SER A O 1
ATOM 803 N N . PHE A 1 102 ? -3.035 3.061 -3.839 1.00 90.62 102 PHE A N 1
ATOM 804 C CA . PHE A 1 102 ? -3.948 2.108 -3.216 1.00 90.62 102 PHE A CA 1
ATOM 805 C C . PHE A 1 102 ? -3.817 2.131 -1.693 1.00 90.62 102 PHE A C 1
ATOM 807 O O . PHE A 1 102 ? -2.789 2.525 -1.141 1.00 90.62 102 PHE A O 1
ATOM 814 N N . VAL A 1 103 ? -4.859 1.664 -1.014 1.00 91.56 103 VAL A N 1
ATOM 815 C CA . VAL A 1 103 ? -4.870 1.490 0.439 1.00 91.56 103 VAL A CA 1
ATOM 816 C C . VAL A 1 103 ? -5.156 0.027 0.747 1.00 91.56 103 VAL A C 1
ATOM 818 O O . VAL A 1 103 ? -6.084 -0.550 0.183 1.00 91.56 103 VAL A O 1
ATOM 821 N N . VAL A 1 104 ? -4.369 -0.569 1.641 1.00 92.38 104 VAL A N 1
ATOM 822 C CA . VAL A 1 104 ? -4.609 -1.919 2.168 1.00 92.38 104 VAL A CA 1
ATOM 823 C C . VAL A 1 104 ? -5.045 -1.798 3.621 1.00 92.38 104 VAL A C 1
ATOM 825 O O . VAL A 1 104 ? -4.275 -1.321 4.447 1.00 92.38 104 VAL A O 1
ATOM 828 N N . LEU A 1 105 ? -6.269 -2.231 3.927 1.00 91.69 105 LEU A N 1
ATOM 829 C CA . LEU A 1 105 ? -6.820 -2.267 5.284 1.00 91.69 105 LEU A CA 1
ATOM 830 C C . LEU A 1 105 ? -6.720 -3.695 5.829 1.00 91.69 105 LEU A C 1
ATOM 832 O O . LEU A 1 105 ? -7.324 -4.616 5.280 1.00 91.69 105 LEU A O 1
ATOM 836 N N . LEU A 1 106 ? -5.967 -3.884 6.909 1.00 91.56 106 LEU A N 1
ATOM 837 C CA . LEU A 1 106 ? -5.794 -5.170 7.576 1.00 91.56 106 LEU A CA 1
ATOM 838 C C . LEU A 1 106 ? -6.669 -5.221 8.828 1.00 91.56 106 LEU A C 1
ATOM 840 O O . LEU A 1 106 ? -6.331 -4.673 9.869 1.00 91.56 106 LEU A O 1
ATOM 844 N N . GLY A 1 107 ? -7.810 -5.900 8.726 1.00 87.38 107 GLY A N 1
ATOM 845 C CA . GLY A 1 107 ? -8.721 -6.119 9.849 1.00 87.38 107 GLY A CA 1
ATOM 846 C C . GLY A 1 107 ? -8.428 -7.413 10.615 1.00 87.38 107 GLY A C 1
ATOM 847 O O . GLY A 1 107 ? -7.971 -8.403 10.046 1.00 87.38 107 GLY A O 1
ATOM 848 N N . GLY A 1 108 ? -8.731 -7.430 11.915 1.00 85.94 108 GLY A N 1
ATOM 849 C CA . GLY A 1 108 ? -8.678 -8.644 12.737 1.00 85.94 108 GLY A CA 1
ATOM 850 C C . GLY A 1 108 ? -8.418 -8.381 14.221 1.00 85.94 108 GLY A C 1
ATOM 851 O O . GLY A 1 108 ? -8.039 -7.284 14.632 1.00 85.94 108 GLY A O 1
ATOM 852 N N . THR A 1 109 ? -8.603 -9.407 15.046 1.00 82.62 109 THR A N 1
ATOM 853 C CA . THR A 1 109 ? -8.472 -9.316 16.508 1.00 82.62 109 THR A CA 1
ATOM 854 C C . THR A 1 109 ? -7.011 -9.209 16.963 1.00 82.62 109 THR A C 1
ATOM 856 O O . THR A 1 109 ? -6.076 -9.312 16.167 1.00 82.62 109 THR A O 1
ATOM 859 N N . SER A 1 110 ? -6.783 -8.948 18.253 1.00 79.94 110 SER A N 1
ATOM 860 C CA . SER A 1 110 ? -5.426 -8.950 18.819 1.00 79.94 110 SER A CA 1
ATOM 861 C C . SER A 1 110 ? -4.767 -10.329 18.664 1.00 79.94 110 SER A C 1
ATOM 863 O O . SER A 1 110 ? -5.444 -11.351 18.764 1.00 79.94 110 SER A O 1
ATOM 865 N N . GLY A 1 111 ? -3.457 -10.354 18.407 1.00 83.38 111 GLY A N 1
ATOM 866 C CA . GLY A 1 111 ? -2.669 -11.590 18.317 1.00 83.38 111 GLY A CA 1
ATOM 867 C C . GLY A 1 111 ? -2.745 -12.355 16.988 1.00 83.38 111 GLY A C 1
ATOM 868 O O . GLY A 1 111 ? -2.042 -13.345 16.839 1.00 83.38 111 GLY A O 1
ATOM 869 N N . THR A 1 112 ? -3.518 -11.903 15.993 1.00 89.12 112 THR A N 1
ATOM 870 C CA . THR A 1 112 ? -3.636 -12.590 14.685 1.00 89.12 112 THR A CA 1
ATOM 871 C C . THR A 1 112 ? -2.489 -12.303 13.706 1.00 89.12 112 THR A C 1
ATOM 873 O O . THR A 1 112 ? -2.518 -12.767 12.571 1.00 89.12 112 THR A O 1
ATOM 876 N N . GLY A 1 113 ? -1.483 -11.522 14.116 1.00 89.25 113 GLY A N 1
ATOM 877 C CA . GLY A 1 113 ? -0.313 -11.209 13.288 1.00 89.25 113 GLY A CA 1
ATOM 878 C C . GLY A 1 113 ? -0.486 -10.049 12.299 1.00 89.25 113 GLY A C 1
ATOM 879 O O . GLY A 1 113 ? 0.346 -9.905 11.408 1.00 89.25 113 GLY A O 1
ATOM 880 N N . LYS A 1 114 ? -1.518 -9.200 12.447 1.00 92.25 114 LYS A N 1
ATOM 881 C CA . LYS A 1 114 ? -1.760 -8.033 11.565 1.00 92.25 114 LYS A CA 1
ATOM 882 C C . LYS A 1 114 ? -0.538 -7.133 11.409 1.00 92.25 114 LYS A C 1
ATOM 884 O O . LYS A 1 114 ? -0.133 -6.891 10.282 1.00 92.25 114 LYS A O 1
ATOM 889 N N . SER A 1 115 ? 0.108 -6.742 12.505 1.00 90.56 115 SER A N 1
ATOM 890 C CA . SER A 1 115 ? 1.268 -5.839 12.477 1.00 90.56 115 SER A CA 1
ATOM 891 C C . SER A 1 115 ? 2.471 -6.469 11.774 1.00 90.56 115 SER A C 1
ATOM 893 O O . SER A 1 115 ? 3.202 -5.806 11.033 1.00 90.56 115 SER A O 1
ATOM 895 N N . THR A 1 116 ? 2.644 -7.783 11.945 1.00 93.00 116 THR A N 1
ATOM 896 C CA . THR A 1 116 ? 3.666 -8.565 11.243 1.00 93.00 116 THR A CA 1
ATOM 897 C C . THR A 1 116 ? 3.368 -8.616 9.747 1.00 93.00 116 THR A C 1
ATOM 899 O O . THR A 1 116 ? 4.245 -8.317 8.939 1.00 93.00 116 THR A O 1
ATOM 902 N N . LEU A 1 117 ? 2.127 -8.934 9.366 1.00 93.12 117 LEU A N 1
ATOM 903 C CA . LEU A 1 117 ? 1.701 -8.968 7.969 1.00 93.12 117 LEU A CA 1
ATOM 904 C C . LEU A 1 117 ? 1.786 -7.583 7.317 1.00 93.12 117 LEU A C 1
ATOM 906 O O . LEU A 1 117 ? 2.276 -7.485 6.198 1.00 93.12 117 LEU A O 1
ATOM 910 N N . ALA A 1 118 ? 1.385 -6.523 8.021 1.00 92.88 118 ALA A N 1
ATOM 911 C CA . ALA A 1 118 ? 1.462 -5.136 7.570 1.00 92.88 118 ALA A CA 1
ATOM 912 C C . ALA A 1 118 ? 2.903 -4.745 7.238 1.00 92.88 118 ALA 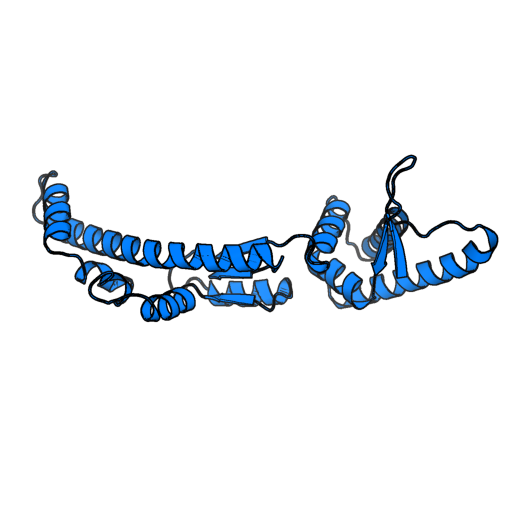A C 1
ATOM 914 O O . ALA A 1 118 ? 3.180 -4.256 6.145 1.00 92.88 118 ALA A O 1
ATOM 915 N N . SER A 1 119 ? 3.832 -5.039 8.151 1.00 90.62 119 SER A N 1
ATOM 916 C CA . SER A 1 119 ? 5.263 -4.767 7.973 1.00 90.62 119 SER A CA 1
ATOM 917 C C . SER A 1 119 ? 5.859 -5.554 6.804 1.00 90.62 119 SER A C 1
ATOM 919 O O . SER A 1 119 ? 6.585 -4.997 5.979 1.00 90.62 119 SER A O 1
ATOM 921 N N . LEU A 1 120 ? 5.531 -6.846 6.696 1.00 91.62 120 LEU A N 1
ATOM 922 C CA . LEU A 1 120 ? 6.000 -7.693 5.599 1.00 91.62 120 LEU A CA 1
ATOM 923 C C . LEU A 1 120 ? 5.433 -7.239 4.251 1.00 91.62 120 LEU A C 1
ATOM 925 O O . LEU A 1 120 ? 6.174 -7.158 3.273 1.00 91.62 120 LEU A O 1
ATOM 929 N N . LEU A 1 121 ? 4.143 -6.913 4.197 1.00 90.06 121 LEU A N 1
ATOM 930 C CA . LEU A 1 121 ? 3.464 -6.445 2.993 1.00 90.06 121 LEU A CA 1
ATOM 931 C C . LEU A 1 121 ? 4.012 -5.088 2.547 1.00 90.06 121 LEU A C 1
ATOM 933 O O . LEU A 1 121 ? 4.365 -4.934 1.380 1.00 90.06 121 LEU A O 1
ATOM 937 N N . ALA A 1 122 ? 4.176 -4.138 3.469 1.00 89.25 122 ALA A N 1
ATOM 938 C CA . ALA A 1 122 ? 4.784 -2.846 3.174 1.00 89.25 122 ALA A CA 1
ATOM 939 C C . ALA A 1 122 ? 6.222 -3.001 2.665 1.00 89.25 122 ALA A C 1
ATOM 941 O O . ALA A 1 122 ? 6.572 -2.424 1.639 1.00 89.25 122 ALA A O 1
ATOM 942 N N . SER A 1 123 ? 7.029 -3.860 3.298 1.00 86.50 123 SER A N 1
ATOM 943 C CA . SER A 1 123 ? 8.385 -4.171 2.834 1.00 86.50 123 SER A CA 1
ATOM 944 C C . SER A 1 123 ? 8.395 -4.755 1.415 1.00 86.50 123 SER A C 1
ATOM 946 O O . SER A 1 123 ? 9.199 -4.341 0.577 1.00 86.50 123 SER A O 1
ATOM 948 N N . ARG A 1 124 ? 7.474 -5.679 1.111 1.00 83.19 124 ARG A N 1
ATOM 949 C CA . ARG A 1 124 ? 7.365 -6.320 -0.210 1.00 83.19 124 ARG A CA 1
ATOM 950 C C . ARG A 1 124 ? 6.906 -5.360 -1.300 1.00 83.19 124 ARG A C 1
ATOM 952 O O . ARG A 1 124 ? 7.459 -5.399 -2.394 1.00 83.19 124 ARG A O 1
ATOM 959 N N . LEU A 1 125 ? 5.958 -4.482 -0.989 1.00 83.25 125 LEU A N 1
ATOM 960 C CA . LEU A 1 125 ? 5.458 -3.447 -1.897 1.00 83.25 125 LEU A CA 1
ATOM 961 C C . LEU A 1 125 ? 6.342 -2.186 -1.908 1.00 83.25 125 LEU A C 1
ATOM 963 O O . LEU A 1 125 ? 6.026 -1.230 -2.609 1.00 83.25 125 LEU A O 1
ATOM 967 N N . ARG A 1 126 ? 7.443 -2.179 -1.138 1.00 80.94 126 ARG A N 1
ATOM 968 C CA . ARG A 1 126 ? 8.347 -1.033 -0.927 1.00 80.94 126 ARG A CA 1
ATOM 969 C C . ARG A 1 126 ? 7.627 0.240 -0.470 1.00 80.94 126 ARG A C 1
ATOM 971 O O . ARG A 1 126 ? 8.027 1.354 -0.801 1.00 80.94 126 ARG A O 1
ATOM 978 N N . LEU A 1 127 ? 6.577 0.074 0.322 1.00 82.88 127 LEU A N 1
ATOM 979 C CA . LEU A 1 127 ? 5.883 1.174 0.970 1.00 82.88 127 LEU A CA 1
ATOM 980 C C . LEU A 1 127 ? 6.625 1.544 2.250 1.00 82.88 127 LEU A C 1
ATOM 982 O O . LEU A 1 127 ? 6.934 0.688 3.077 1.00 82.88 127 LEU A O 1
ATOM 986 N N . THR A 1 128 ? 6.889 2.833 2.430 1.00 77.00 128 THR A N 1
ATOM 987 C CA . THR A 1 128 ? 7.456 3.373 3.675 1.00 77.00 128 THR A CA 1
ATOM 988 C C . THR A 1 128 ? 6.379 3.708 4.708 1.00 77.00 128 THR A C 1
ATOM 990 O O . THR A 1 128 ? 6.691 4.129 5.818 1.00 77.00 128 THR A O 1
ATOM 993 N N . THR A 1 129 ? 5.108 3.541 4.345 1.00 81.88 129 THR A N 1
ATOM 994 C CA . THR A 1 129 ? 3.944 4.077 5.048 1.00 81.88 129 THR A CA 1
ATOM 995 C C . THR A 1 129 ? 3.056 2.942 5.557 1.00 81.88 129 THR A C 1
ATOM 997 O O . THR A 1 129 ? 2.256 2.364 4.819 1.00 81.88 129 THR A O 1
ATOM 1000 N N . VAL A 1 130 ? 3.199 2.638 6.849 1.00 88.75 130 VAL A N 1
ATOM 1001 C CA . VAL A 1 130 ? 2.304 1.756 7.614 1.00 88.75 130 VAL A CA 1
ATOM 1002 C C . VAL A 1 130 ? 1.675 2.577 8.734 1.00 88.75 130 VAL A C 1
ATOM 1004 O O . VAL A 1 130 ? 2.391 3.260 9.465 1.00 88.75 130 VAL A O 1
ATOM 1007 N N . LEU A 1 131 ? 0.350 2.528 8.859 1.00 89.19 131 LEU A N 1
ATOM 1008 C CA . LEU A 1 131 ? -0.415 3.269 9.855 1.00 89.19 131 LEU A CA 1
ATOM 1009 C C . LEU A 1 131 ? -1.188 2.310 10.769 1.00 89.19 131 LEU A C 1
ATOM 1011 O O . LEU A 1 131 ? -2.212 1.767 10.355 1.00 89.19 131 LEU A O 1
ATOM 1015 N N . PRO A 1 132 ? -0.762 2.157 12.028 1.00 86.88 132 PRO A N 1
ATOM 1016 C CA . PRO A 1 132 ? -1.573 1.496 13.037 1.00 86.88 132 PRO A CA 1
ATOM 1017 C C . PRO A 1 132 ? -2.810 2.333 13.381 1.00 86.88 132 PRO A C 1
ATOM 1019 O O . PRO A 1 132 ? -2.718 3.519 13.711 1.00 86.88 132 PRO A O 1
ATOM 1022 N N . THR A 1 133 ? -3.979 1.704 13.376 1.00 82.94 133 THR A N 1
ATOM 1023 C CA . THR A 1 133 ? -5.258 2.269 13.829 1.00 82.94 133 THR A CA 1
ATOM 1024 C C . THR A 1 133 ? -5.201 2.690 15.294 1.00 82.94 133 THR A C 1
ATOM 1026 O O . THR A 1 133 ? -5.834 3.672 15.681 1.00 82.94 133 THR A O 1
ATOM 1029 N N . ASP A 1 134 ? -4.370 2.032 16.107 1.00 79.00 134 ASP A N 1
ATOM 1030 C CA . ASP A 1 134 ? -4.108 2.460 17.481 1.00 79.00 134 ASP A CA 1
ATOM 1031 C C . ASP A 1 134 ? -3.402 3.826 17.551 1.00 79.00 134 ASP A C 1
ATOM 1033 O O . ASP A 1 134 ? -3.723 4.655 18.401 1.00 79.00 134 ASP A O 1
ATOM 1037 N N . SER A 1 135 ? -2.506 4.126 16.604 1.00 79.62 135 SER A N 1
ATOM 1038 C CA . SER A 1 135 ? -1.892 5.455 16.501 1.00 79.62 135 SER A CA 1
ATOM 1039 C C . SER A 1 135 ? -2.920 6.518 16.116 1.00 79.62 135 SER A C 1
ATOM 1041 O O . SER A 1 135 ? -2.914 7.604 16.695 1.00 79.62 135 SER A O 1
ATOM 1043 N N . VAL A 1 136 ? -3.850 6.200 15.207 1.00 80.25 136 VAL A N 1
ATOM 1044 C CA . VAL A 1 136 ? -4.979 7.090 14.875 1.00 80.25 136 VAL A CA 1
ATOM 1045 C C . VAL A 1 136 ? -5.842 7.335 16.112 1.00 80.25 136 VAL A C 1
ATOM 1047 O O . VAL A 1 136 ? -6.167 8.481 16.413 1.00 80.25 136 VAL A O 1
ATOM 1050 N N . ARG A 1 137 ? -6.141 6.286 16.887 1.00 75.31 137 ARG A N 1
ATOM 1051 C CA . ARG A 1 137 ? -6.875 6.386 18.156 1.00 75.31 137 ARG A CA 1
ATOM 1052 C C . ARG A 1 137 ? -6.160 7.286 19.164 1.00 75.31 137 ARG A C 1
ATOM 1054 O O . ARG A 1 137 ? -6.799 8.137 19.777 1.00 75.31 137 ARG A O 1
ATOM 1061 N N . HIS A 1 138 ? -4.847 7.136 19.326 1.00 74.25 138 HIS A N 1
ATOM 1062 C CA . HIS A 1 138 ? -4.048 7.972 20.225 1.00 74.25 138 HIS A CA 1
ATOM 1063 C C . HIS A 1 138 ? -4.009 9.440 19.800 1.00 74.25 138 HIS A C 1
ATOM 1065 O O . HIS A 1 138 ? -4.207 10.312 20.641 1.00 74.25 138 HIS A O 1
ATOM 1071 N N . ILE A 1 139 ? -3.818 9.720 18.510 1.00 74.12 139 ILE A N 1
ATOM 1072 C CA . ILE A 1 139 ? -3.834 11.093 17.990 1.00 74.12 139 ILE A CA 1
ATOM 1073 C C . ILE A 1 139 ? -5.236 11.694 18.129 1.00 74.12 139 ILE A C 1
ATOM 1075 O O . ILE A 1 139 ? -5.372 12.834 18.562 1.00 74.12 139 ILE A O 1
ATOM 1079 N N . SER A 1 140 ? -6.286 10.921 17.840 1.00 68.88 140 SER A N 1
ATOM 1080 C CA . SER A 1 140 ? -7.672 11.377 1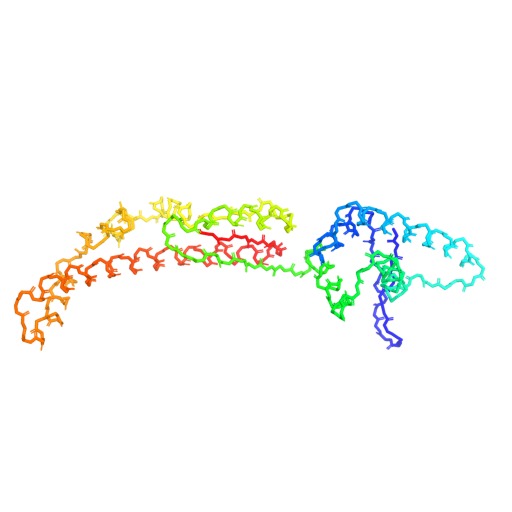7.970 1.00 68.88 140 SER A CA 1
ATOM 1081 C C . SER A 1 140 ? -7.998 11.811 19.400 1.00 68.88 140 SER A C 1
ATOM 1083 O O . SER A 1 140 ? -8.637 12.842 19.587 1.00 68.88 140 SER A O 1
ATOM 1085 N N . ARG A 1 141 ? -7.497 11.099 20.423 1.00 70.31 141 ARG A N 1
ATOM 1086 C CA . ARG A 1 141 ? -7.672 11.485 21.838 1.00 70.31 141 ARG A CA 1
ATOM 1087 C C . ARG A 1 141 ? -7.126 12.877 22.167 1.00 70.31 141 ARG A C 1
ATOM 1089 O O . ARG A 1 141 ? -7.631 13.491 23.096 1.00 70.31 141 ARG A O 1
ATOM 1096 N N . ALA A 1 142 ? -6.136 13.387 21.429 1.00 64.88 142 ALA A N 1
ATOM 1097 C CA . ALA A 1 142 ? -5.602 14.735 21.643 1.00 64.88 142 ALA A CA 1
ATOM 1098 C C . ALA A 1 142 ? -6.555 15.848 21.167 1.00 64.88 142 ALA A C 1
ATOM 1100 O O . ALA A 1 142 ? -6.442 16.985 21.616 1.00 64.88 142 ALA A O 1
ATOM 1101 N N . PHE A 1 143 ? -7.498 15.523 20.277 1.00 63.81 143 PHE A N 1
ATOM 1102 C CA . PHE A 1 143 ? -8.461 16.466 19.695 1.00 63.81 143 PHE A CA 1
ATOM 1103 C C . PHE A 1 143 ? -9.905 16.202 20.143 1.00 63.81 143 PHE A C 1
ATOM 1105 O O . PHE A 1 143 ? -10.836 16.819 19.630 1.00 63.81 143 PHE A O 1
ATOM 1112 N N . MET A 1 144 ? -10.101 15.279 21.085 1.00 69.94 144 MET A N 1
ATOM 1113 C CA . MET A 1 144 ? -11.397 14.927 21.660 1.00 69.94 144 MET A CA 1
ATOM 1114 C C . MET A 1 144 ? -11.375 15.214 23.155 1.00 69.94 144 MET A C 1
ATOM 1116 O O . MET A 1 144 ? -10.356 15.022 23.814 1.00 69.94 144 MET A O 1
ATOM 1120 N N . THR A 1 145 ? -12.509 15.618 23.718 1.00 69.62 145 THR A N 1
ATOM 1121 C CA . THR A 1 145 ? -12.658 15.696 25.172 1.00 69.62 145 THR A CA 1
ATOM 1122 C C . THR A 1 145 ? -13.241 14.390 25.709 1.00 69.62 145 THR A C 1
ATOM 1124 O O . THR A 1 145 ? -14.037 13.715 25.041 1.00 69.62 145 THR A O 1
ATOM 1127 N N . LYS A 1 146 ? -12.832 14.002 26.922 1.00 70.00 146 LYS A N 1
ATOM 1128 C CA . LYS A 1 146 ? -13.299 12.766 27.572 1.00 70.00 146 LYS A CA 1
ATOM 1129 C C . LYS A 1 146 ? -14.807 12.801 27.819 1.00 70.00 146 LYS A C 1
ATOM 1131 O O . LYS A 1 146 ? -15.457 11.762 27.810 1.00 70.00 146 LYS A O 1
ATOM 1136 N N . GLU A 1 147 ? -15.349 13.998 27.981 1.00 69.25 147 GLU A N 1
ATOM 1137 C CA . GLU A 1 147 ? -16.756 14.286 28.222 1.00 69.25 147 GLU A CA 1
ATOM 1138 C C . GLU A 1 147 ? -17.610 14.020 26.974 1.00 69.25 147 GLU A C 1
ATOM 1140 O O . GLU A 1 147 ? -18.728 13.529 27.095 1.00 69.25 147 GLU A O 1
ATOM 1145 N N . GLN A 1 148 ? -17.082 14.293 25.774 1.00 69.12 148 GLN A N 1
ATOM 1146 C CA . GLN A 1 148 ? -17.796 14.055 24.514 1.00 69.12 148 GLN A CA 1
ATOM 1147 C C . GLN A 1 148 ? -17.656 12.608 24.020 1.00 69.12 148 GLN A C 1
ATOM 1149 O O . GLN A 1 148 ? -18.582 12.083 23.409 1.00 69.12 148 GLN A O 1
ATOM 1154 N N . HIS A 1 149 ? -16.516 11.953 24.281 1.00 71.00 149 HIS A N 1
ATOM 1155 C CA . HIS A 1 149 ? -16.214 10.617 23.747 1.00 71.00 149 HIS A CA 1
ATOM 1156 C C . HIS A 1 149 ? -15.598 9.672 24.797 1.00 71.00 149 HIS A C 1
ATOM 1158 O O . HIS A 1 149 ? -14.477 9.190 24.618 1.00 71.00 149 HIS A O 1
ATOM 1164 N N . PRO A 1 150 ? -16.311 9.339 25.888 1.00 76.06 150 PRO A N 1
ATOM 1165 C CA . PRO A 1 150 ? -15.749 8.591 27.020 1.00 76.06 150 PRO A CA 1
ATOM 1166 C C . PRO A 1 150 ? -15.271 7.177 26.640 1.00 76.06 150 PRO A C 1
ATOM 1168 O O . PRO A 1 150 ? -14.245 6.708 27.139 1.00 76.06 150 PRO A O 1
ATOM 1171 N N . CYS A 1 151 ? -15.937 6.525 25.680 1.00 76.81 151 CYS A N 1
ATOM 1172 C CA . CYS A 1 151 ? -15.533 5.219 25.142 1.00 76.81 151 CYS A CA 1
ATOM 1173 C C . CYS A 1 151 ? -14.180 5.259 24.404 1.00 76.81 151 CYS A C 1
ATOM 1175 O O . CYS A 1 151 ? -13.484 4.248 24.336 1.00 76.81 151 CYS A O 1
ATOM 1177 N N . ALA A 1 152 ? -13.759 6.413 23.875 1.00 69.44 152 ALA A N 1
ATOM 1178 C CA . ALA A 1 152 ? -12.477 6.542 23.184 1.00 69.44 152 ALA A CA 1
ATOM 1179 C C . ALA A 1 152 ? -11.281 6.494 24.152 1.00 69.44 152 ALA A C 1
ATOM 1181 O O . ALA A 1 152 ? -10.188 6.098 23.745 1.00 69.44 152 ALA A O 1
ATOM 1182 N N . PHE A 1 153 ? -11.476 6.842 25.432 1.00 73.25 153 PHE A N 1
ATOM 1183 C CA . PHE A 1 153 ? -10.426 6.948 26.460 1.00 73.25 153 PHE A CA 1
ATOM 1184 C C . PHE A 1 153 ? -10.231 5.682 27.307 1.00 73.25 153 PHE A C 1
ATOM 1186 O O . PHE A 1 153 ? -9.408 5.676 28.219 1.00 73.25 153 PHE A O 1
ATOM 1193 N N . THR A 1 154 ? -10.958 4.606 27.014 1.00 76.88 154 THR A N 1
ATOM 1194 C CA . THR A 1 154 ? -10.857 3.322 27.722 1.00 76.88 154 THR A CA 1
ATOM 1195 C C . THR A 1 154 ? -10.294 2.227 26.816 1.00 76.88 154 THR A C 1
ATOM 1197 O O . THR A 1 154 ? -10.218 2.369 25.590 1.00 76.88 154 THR A O 1
ATOM 1200 N N . SER A 1 155 ? -9.845 1.125 27.418 1.00 75.12 155 SER A N 1
ATOM 1201 C CA . SER A 1 155 ? -9.410 -0.060 26.673 1.00 75.12 155 SER A CA 1
ATOM 1202 C C . SER A 1 155 ? -10.570 -0.649 25.869 1.00 75.12 155 SER A C 1
ATOM 12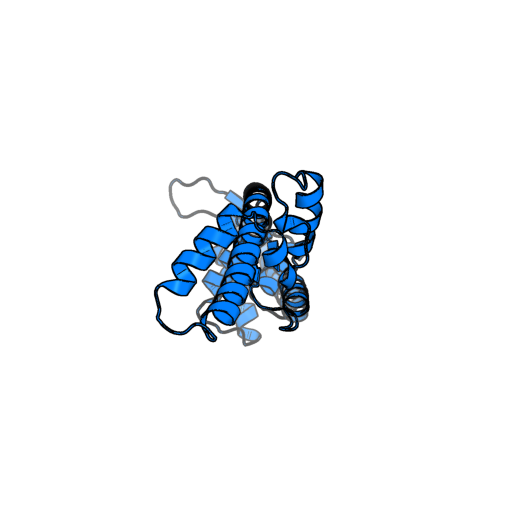04 O O . SER A 1 155 ? -11.710 -0.622 26.320 1.00 75.12 155 SER A O 1
ATOM 1206 N N . THR A 1 156 ? -10.282 -1.257 24.715 1.00 73.38 156 THR A N 1
ATOM 1207 C CA . THR A 1 156 ? -11.285 -1.817 23.785 1.00 73.38 156 THR A CA 1
ATOM 1208 C C . THR A 1 156 ? -12.306 -2.738 24.473 1.00 73.38 156 THR A C 1
ATOM 1210 O O . THR A 1 156 ? -13.495 -2.671 24.183 1.00 73.38 156 THR A O 1
ATOM 1213 N N . TYR A 1 157 ? -11.859 -3.556 25.433 1.00 73.06 157 TYR A N 1
ATOM 1214 C CA . TYR A 1 157 ? -12.721 -4.474 26.192 1.00 73.06 157 TYR A CA 1
ATOM 1215 C C . TYR A 1 157 ? -13.474 -3.817 27.361 1.00 73.06 157 TYR A C 1
ATOM 1217 O O . TYR A 1 157 ? -14.440 -4.387 27.854 1.00 73.06 157 TYR A O 1
ATOM 1225 N N . GLN A 1 158 ? -13.051 -2.627 27.789 1.00 78.12 158 GLN A N 1
ATOM 1226 C CA . GLN A 1 158 ? -13.650 -1.845 28.880 1.00 78.12 158 GLN A CA 1
ATOM 1227 C C . GLN A 1 158 ? -14.506 -0.681 28.363 1.00 78.12 158 GLN A C 1
ATOM 1229 O O . GLN A 1 158 ? -15.125 0.032 29.146 1.00 78.12 158 GLN A O 1
ATOM 1234 N N . ALA A 1 159 ? -14.586 -0.486 27.044 1.00 79.19 159 ALA A N 1
ATOM 1235 C CA . ALA A 1 159 ? -15.361 0.597 26.447 1.00 79.19 159 ALA A CA 1
ATOM 1236 C C . ALA A 1 159 ? -16.851 0.539 26.816 1.00 79.19 159 ALA A C 1
ATOM 1238 O O . ALA A 1 159 ? -17.503 1.575 26.910 1.00 79.19 159 ALA A O 1
ATOM 1239 N N . GLY A 1 160 ? -17.379 -0.656 27.099 1.00 76.00 160 GLY A N 1
ATOM 1240 C CA . GLY A 1 160 ? -18.748 -0.831 27.583 1.00 76.00 160 GLY A CA 1
ATOM 1241 C C . GLY A 1 160 ? -19.017 -0.241 28.974 1.00 76.00 160 GLY A C 1
ATOM 1242 O O . GLY A 1 160 ? -20.174 0.024 29.298 1.00 76.00 160 GLY A O 1
ATOM 1243 N N . ASP A 1 161 ? -17.981 -0.005 29.782 1.00 82.62 161 ASP A N 1
ATOM 1244 C CA . ASP A 1 161 ? -18.107 0.596 31.117 1.00 82.62 161 ASP A CA 1
ATOM 1245 C C . ASP A 1 161 ? -18.190 2.127 31.057 1.00 82.62 161 ASP A C 1
ATOM 1247 O O . ASP A 1 161 ? -18.601 2.767 32.019 1.00 82.62 161 ASP A O 1
ATOM 1251 N N . ALA A 1 162 ? -17.852 2.711 29.905 1.00 82.62 162 ALA A N 1
ATOM 1252 C CA . ALA A 1 162 ? -17.886 4.146 29.645 1.00 82.62 162 ALA A CA 1
ATOM 1253 C C . ALA A 1 162 ? -19.188 4.621 28.963 1.00 82.62 162 ALA A C 1
ATOM 1255 O O . ALA A 1 162 ? -19.255 5.761 28.501 1.00 82.62 162 ALA A O 1
ATOM 1256 N N . LEU A 1 163 ? -20.203 3.753 28.864 1.00 82.94 163 LEU A N 1
ATOM 1257 C CA . LEU A 1 163 ? -21.526 4.093 28.327 1.00 82.94 163 LEU A CA 1
ATOM 1258 C C . LEU A 1 163 ? -22.321 4.959 29.312 1.00 82.94 163 LEU A C 1
ATOM 1260 O O . LEU A 1 163 ? -22.191 4.813 30.528 1.00 82.94 163 LEU A O 1
ATOM 1264 N N . THR A 1 164 ? -23.180 5.836 28.793 1.00 85.44 164 THR A N 1
ATOM 1265 C CA . THR A 1 164 ? -24.044 6.673 29.639 1.00 85.44 164 THR A CA 1
ATOM 1266 C C . THR A 1 164 ? -25.173 5.848 30.273 1.00 85.44 164 THR A C 1
ATOM 1268 O O . THR A 1 164 ? -25.580 4.835 29.697 1.00 85.44 164 THR A O 1
ATOM 1271 N N . PRO A 1 165 ? -25.740 6.270 31.422 1.00 84.75 165 PRO A N 1
ATOM 1272 C CA . PRO A 1 165 ? -26.852 5.557 32.059 1.00 84.75 165 PRO A CA 1
ATOM 1273 C C . PRO A 1 165 ? -28.034 5.314 31.108 1.00 84.75 165 PRO A C 1
ATOM 1275 O O . PRO A 1 165 ? -28.521 4.194 31.012 1.00 84.75 165 PRO A O 1
ATOM 1278 N N . ALA A 1 166 ? -28.395 6.316 30.298 1.00 85.75 166 ALA A N 1
ATOM 1279 C CA . ALA A 1 166 ? -29.456 6.196 29.298 1.00 85.75 166 ALA A CA 1
ATOM 1280 C C . ALA A 1 166 ? -29.174 5.109 28.240 1.00 85.75 166 ALA A C 1
ATOM 1282 O O . ALA A 1 166 ? -30.069 4.350 27.879 1.00 85.75 166 ALA A O 1
ATOM 1283 N N . GLN A 1 167 ? -27.924 4.993 27.770 1.00 84.81 167 GLN A N 1
ATOM 1284 C CA . GLN A 1 167 ? -27.525 3.934 26.835 1.00 84.81 167 GLN A CA 1
ATOM 1285 C C . GLN A 1 167 ? -27.577 2.550 27.493 1.00 84.81 167 GLN A C 1
ATOM 1287 O O . GLN A 1 167 ? -27.900 1.564 26.836 1.00 84.81 167 GLN A O 1
ATOM 1292 N N . VAL A 1 168 ? -27.245 2.452 28.782 1.00 84.06 168 VAL A N 1
ATOM 1293 C CA . VAL A 1 168 ? -27.323 1.186 29.522 1.00 84.06 168 VAL A CA 1
ATOM 1294 C C . VAL A 1 168 ? -28.776 0.761 29.725 1.00 84.06 168 VAL A C 1
ATOM 1296 O O . VAL A 1 168 ? -29.070 -0.413 29.514 1.00 84.06 168 VAL A O 1
ATOM 1299 N N . ASP A 1 169 ? -29.681 1.688 30.039 1.00 83.62 169 ASP A N 1
ATOM 1300 C CA . ASP A 1 169 ? -31.114 1.408 30.211 1.00 83.62 169 ASP A CA 1
ATOM 1301 C C . ASP A 1 169 ? -31.787 0.982 28.893 1.00 83.62 169 ASP A C 1
ATOM 1303 O O . ASP A 1 169 ? -32.563 0.022 28.855 1.00 83.62 169 ASP A O 1
ATOM 1307 N N . GLU A 1 170 ? -31.429 1.616 27.772 1.00 84.25 170 GLU A N 1
ATOM 1308 C CA . GLU A 1 170 ? -31.849 1.188 26.429 1.00 84.25 170 GLU A CA 1
ATOM 1309 C C . GLU A 1 170 ? -31.349 -0.236 26.110 1.00 84.25 170 GLU A C 1
ATOM 1311 O O . GLU A 1 170 ? -32.073 -1.095 25.598 1.00 84.25 170 GLU A O 1
ATOM 1316 N N . LEU A 1 171 ? -30.098 -0.545 26.458 1.00 83.06 171 LEU A N 1
ATOM 1317 C CA . LEU A 1 171 ? -29.575 -1.897 26.295 1.00 83.06 171 LEU A CA 1
ATOM 1318 C C . LEU A 1 171 ? -30.234 -2.891 27.269 1.00 83.06 171 LEU A C 1
ATOM 1320 O O . LEU A 1 171 ? -30.425 -4.050 26.905 1.00 83.06 171 LEU A O 1
ATOM 1324 N N . ALA A 1 172 ? -30.613 -2.477 28.473 1.00 80.06 172 ALA A N 1
ATOM 1325 C CA . ALA A 1 172 ? -31.285 -3.336 29.441 1.00 80.06 172 ALA A CA 1
ATOM 1326 C C . ALA A 1 172 ? -32.700 -3.706 28.975 1.00 80.06 172 ALA A C 1
ATOM 1328 O O . ALA A 1 172 ? -33.038 -4.886 28.958 1.00 80.06 172 ALA A O 1
ATOM 1329 N N . THR A 1 173 ? -33.480 -2.736 28.495 1.00 79.25 173 THR A N 1
ATOM 1330 C CA . THR A 1 173 ? -34.845 -2.953 27.973 1.00 79.25 173 THR A CA 1
ATOM 1331 C C . THR A 1 173 ? -34.881 -3.898 26.773 1.00 79.25 173 THR A C 1
ATOM 1333 O O . THR A 1 173 ? -35.705 -4.808 26.713 1.00 79.25 173 THR A O 1
ATOM 1336 N N . ILE A 1 174 ? -33.939 -3.764 25.838 1.00 75.00 174 ILE A N 1
ATOM 1337 C CA . ILE A 1 174 ? -33.835 -4.699 24.707 1.00 75.00 174 ILE A CA 1
ATOM 1338 C C . ILE A 1 174 ? -33.330 -6.087 25.169 1.00 75.00 174 ILE A C 1
ATOM 1340 O O . ILE A 1 174 ? -33.615 -7.095 24.528 1.00 75.00 174 ILE A O 1
ATOM 1344 N N . ALA A 1 175 ? -32.579 -6.175 26.273 1.00 69.50 175 ALA A N 1
ATOM 1345 C CA . ALA A 1 175 ? -32.096 -7.454 26.805 1.00 69.50 175 ALA A CA 1
ATOM 1346 C C . ALA A 1 175 ? -33.163 -8.234 27.599 1.00 69.50 175 ALA A C 1
ATOM 1348 O O . ALA A 1 175 ? -33.056 -9.458 27.682 1.00 69.50 175 ALA A O 1
ATOM 1349 N N . THR A 1 176 ? -34.166 -7.553 28.165 1.00 65.25 176 THR A N 1
ATOM 1350 C CA . THR A 1 176 ? -35.245 -8.143 28.981 1.00 65.25 176 THR A CA 1
ATOM 1351 C C . THR A 1 176 ? -36.476 -8.578 28.183 1.00 65.25 176 THR A C 1
ATOM 1353 O O . THR A 1 176 ? -37.287 -9.335 28.712 1.00 65.25 176 THR A O 1
ATOM 1356 N N . GLY A 1 177 ? -36.606 -8.176 26.913 1.00 62.88 177 GLY A N 1
ATOM 1357 C CA . GLY A 1 177 ? -37.704 -8.598 26.029 1.00 62.88 177 GLY A CA 1
ATOM 1358 C C . GLY A 1 177 ? -37.768 -10.107 25.719 1.00 62.88 177 GLY A C 1
ATOM 1359 O O . GLY A 1 177 ? -38.797 -10.579 25.251 1.00 62.88 177 GLY A O 1
ATOM 1360 N N . ASP A 1 178 ? -36.713 -10.873 26.026 1.00 56.75 178 ASP A N 1
ATOM 1361 C CA . ASP A 1 178 ? -36.661 -12.338 25.918 1.00 56.75 178 ASP A CA 1
ATOM 1362 C C . ASP A 1 178 ? -36.622 -12.957 27.332 1.00 56.75 178 ASP A C 1
ATOM 1364 O O . ASP A 1 178 ? -35.645 -12.783 28.064 1.00 56.75 178 ASP A O 1
ATOM 1368 N N . MET A 1 179 ? -37.670 -13.693 27.720 1.00 53.94 179 MET A N 1
ATOM 1369 C CA . MET A 1 179 ? -37.877 -14.269 29.063 1.00 53.94 179 MET A CA 1
ATOM 1370 C C . MET A 1 179 ? -36.795 -15.279 29.517 1.00 53.94 179 MET A C 1
ATOM 1372 O O . MET A 1 179 ? -37.006 -16.489 29.467 1.00 53.94 179 MET A O 1
ATOM 1376 N N . ASN A 1 180 ? -35.647 -14.802 30.017 1.00 54.97 180 ASN A N 1
ATOM 1377 C CA . ASN A 1 180 ? -34.792 -15.558 30.946 1.00 54.97 180 ASN A CA 1
ATOM 1378 C C . ASN A 1 180 ? -33.785 -14.649 31.688 1.00 54.97 180 ASN A C 1
ATOM 1380 O O . ASN A 1 180 ? -32.786 -14.196 31.124 1.00 54.97 180 ASN A O 1
ATOM 1384 N N . THR A 1 181 ? -34.011 -14.418 32.982 1.00 55.06 181 THR A N 1
ATOM 1385 C CA . THR A 1 181 ? -33.344 -13.394 33.818 1.00 55.06 181 THR A CA 1
ATOM 1386 C C . THR A 1 181 ? -31.864 -13.665 34.135 1.00 55.06 181 THR A C 1
ATOM 1388 O O . THR A 1 181 ? -31.130 -12.752 34.477 1.00 55.06 181 THR A O 1
ATOM 1391 N N . ILE A 1 182 ? -31.372 -14.903 34.000 1.00 52.44 182 ILE A N 1
ATOM 1392 C CA . ILE A 1 182 ? -29.930 -15.213 34.162 1.00 52.44 182 ILE A CA 1
ATOM 1393 C C . ILE A 1 182 ? -29.183 -15.075 32.822 1.00 52.44 182 ILE A C 1
ATOM 1395 O O . ILE A 1 182 ? -27.992 -14.758 32.778 1.00 52.44 182 ILE A O 1
ATOM 1399 N N . MET A 1 183 ? -29.885 -15.263 31.696 1.00 55.59 183 MET A N 1
ATOM 1400 C CA . MET A 1 183 ? -29.345 -14.948 30.372 1.00 55.59 183 MET A CA 1
ATOM 1401 C C . MET A 1 183 ? -29.309 -13.434 30.113 1.00 55.59 183 MET A C 1
ATOM 1403 O O . MET A 1 183 ? -28.488 -13.003 29.302 1.00 55.59 183 MET A O 1
ATOM 1407 N N . SER A 1 184 ? -30.132 -12.625 30.796 1.00 69.25 184 SER A N 1
ATOM 1408 C CA . SER A 1 184 ? -30.219 -11.176 30.564 1.00 69.25 184 SER A CA 1
ATOM 1409 C C . SER A 1 184 ? -28.952 -10.418 30.958 1.00 69.25 184 SER A C 1
ATOM 1411 O O . SER A 1 184 ? -28.513 -9.579 30.179 1.00 69.25 184 SER A O 1
ATOM 1413 N N . ASP A 1 185 ? -28.292 -10.749 32.073 1.00 76.06 185 ASP A N 1
ATOM 1414 C CA . ASP A 1 185 ? -27.108 -10.000 32.541 1.00 76.06 185 ASP A CA 1
ATOM 1415 C C . ASP A 1 185 ? -25.867 -10.262 31.684 1.00 76.06 185 ASP A C 1
ATOM 1417 O O . ASP A 1 185 ? -25.166 -9.334 31.273 1.00 76.06 185 ASP A O 1
ATOM 1421 N N . LYS A 1 186 ? -25.618 -11.529 31.324 1.00 78.56 186 LYS A N 1
ATOM 1422 C CA . LYS A 1 186 ? -24.548 -11.876 30.372 1.00 78.56 186 LYS A CA 1
ATOM 1423 C C . LYS A 1 186 ? -24.808 -11.265 28.993 1.00 78.56 186 LYS A C 1
ATOM 1425 O O . LYS A 1 186 ? -23.869 -10.805 28.340 1.00 78.56 186 LYS A O 1
ATOM 1430 N N . ARG A 1 187 ? -26.070 -11.239 28.541 1.00 78.44 187 ARG A N 1
ATOM 1431 C CA . ARG A 1 187 ? -26.470 -10.579 27.287 1.00 78.44 187 ARG A CA 1
ATOM 1432 C C . ARG A 1 187 ? -26.274 -9.069 27.364 1.00 78.44 187 ARG A C 1
ATOM 1434 O O . ARG A 1 187 ? -25.720 -8.499 26.427 1.00 78.44 187 ARG A O 1
ATOM 1441 N N . LEU A 1 188 ? -26.662 -8.436 28.469 1.00 81.62 188 LEU A N 1
ATOM 1442 C CA . LEU A 1 188 ? -26.476 -7.009 28.704 1.00 81.62 188 LEU A CA 1
ATOM 1443 C C . LEU A 1 188 ? -24.990 -6.651 28.694 1.00 81.62 188 LEU A C 1
ATOM 1445 O O . LEU A 1 188 ? -24.593 -5.762 27.946 1.00 81.62 188 LEU A O 1
ATOM 1449 N N . HIS A 1 189 ? -24.153 -7.392 29.426 1.00 84.56 189 HIS A N 1
ATOM 1450 C CA . HIS A 1 189 ? -22.704 -7.192 29.416 1.00 84.56 189 HIS A CA 1
ATOM 1451 C C . HIS A 1 189 ? -22.126 -7.307 27.999 1.00 84.56 189 HIS A C 1
ATOM 1453 O O . HIS A 1 189 ? -21.437 -6.398 27.537 1.00 84.56 189 HIS A O 1
ATOM 1459 N N . LYS A 1 190 ? -22.479 -8.366 27.254 1.00 84.50 190 LYS A N 1
ATOM 1460 C CA . LYS A 1 190 ? -22.050 -8.534 25.856 1.00 84.50 190 LYS A CA 1
ATOM 1461 C C . LYS A 1 190 ? -22.465 -7.344 24.983 1.00 84.50 190 LYS A C 1
ATOM 1463 O O . LYS A 1 190 ? -21.668 -6.869 24.179 1.00 84.50 190 LYS A O 1
ATOM 1468 N N . ARG A 1 191 ? -23.694 -6.845 25.137 1.00 85.75 191 ARG A N 1
ATOM 1469 C CA . ARG A 1 191 ? -24.204 -5.704 24.362 1.00 85.75 191 ARG A CA 1
ATOM 1470 C C . ARG A 1 191 ? -23.536 -4.387 24.750 1.00 85.75 191 ARG A C 1
ATOM 1472 O O . ARG A 1 191 ? -23.229 -3.608 23.853 1.00 85.75 191 ARG A O 1
ATOM 1479 N N . LYS A 1 192 ? -23.233 -4.173 26.034 1.00 87.56 192 LYS A N 1
ATOM 1480 C CA . LYS A 1 192 ? -22.433 -3.029 26.499 1.00 87.56 192 LYS A CA 1
ATOM 1481 C C . LYS A 1 192 ? -21.044 -3.039 25.865 1.00 87.56 192 LYS A C 1
ATOM 1483 O O . LYS A 1 192 ? -20.634 -2.033 25.296 1.00 87.56 192 LYS A O 1
ATOM 1488 N N . VAL A 1 193 ? -20.351 -4.180 25.906 1.00 86.06 193 VAL A N 1
ATOM 1489 C CA . VAL A 1 193 ? -19.017 -4.333 25.299 1.00 86.06 193 VAL A CA 1
ATOM 1490 C C . VAL A 1 193 ? -19.063 -4.028 23.802 1.00 86.06 193 VAL A C 1
ATOM 1492 O O . VAL A 1 193 ? -18.268 -3.224 23.322 1.00 86.06 193 VAL A O 1
ATOM 1495 N N . LEU A 1 194 ? -20.025 -4.605 23.073 1.00 86.00 194 LEU A N 1
ATOM 1496 C CA . LEU A 1 194 ? -20.185 -4.354 21.638 1.00 86.00 194 LEU A CA 1
ATOM 1497 C C . LEU A 1 194 ? -20.485 -2.882 21.341 1.00 86.00 194 LEU A C 1
ATOM 1499 O O . LEU A 1 194 ? -19.840 -2.302 20.476 1.00 86.00 194 LEU A O 1
ATOM 1503 N N . LYS A 1 195 ? -21.408 -2.253 22.077 1.00 86.56 195 LYS A N 1
ATOM 1504 C CA . LYS A 1 195 ? -21.762 -0.844 21.867 1.00 86.56 195 LYS A CA 1
ATOM 1505 C C . LYS A 1 195 ? -20.583 0.087 22.145 1.00 86.56 195 LYS A C 1
ATOM 1507 O O . LYS A 1 195 ? -20.326 0.981 21.344 1.00 86.56 195 LYS A O 1
ATOM 1512 N N . GLY A 1 196 ? -19.855 -0.136 23.241 1.00 85.94 196 GLY A N 1
ATOM 1513 C CA . GLY A 1 196 ? -18.652 0.630 23.565 1.00 85.94 196 GLY A CA 1
ATOM 1514 C C . GLY A 1 196 ? -17.564 0.469 22.501 1.00 85.94 196 GLY A C 1
ATOM 1515 O O . GLY A 1 196 ? -16.964 1.457 22.080 1.00 85.94 196 GLY A O 1
ATOM 1516 N N . TYR A 1 197 ? -17.359 -0.758 22.009 1.00 84.88 197 TYR A N 1
ATOM 1517 C CA . TYR A 1 197 ? -16.443 -1.034 20.902 1.00 84.88 197 TYR A CA 1
ATOM 1518 C C . TYR A 1 197 ? -16.847 -0.315 19.609 1.00 84.88 197 TYR A C 1
ATOM 1520 O O . TYR A 1 197 ? -15.991 0.289 18.962 1.00 84.88 197 TYR A O 1
ATOM 1528 N N . THR A 1 198 ? -18.133 -0.343 19.245 1.00 85.56 198 THR A N 1
ATOM 1529 C CA . THR A 1 198 ? -18.656 0.355 18.062 1.00 85.56 198 THR A CA 1
ATOM 1530 C C . THR A 1 198 ? -18.422 1.857 18.170 1.00 85.56 198 THR A C 1
ATOM 1532 O O . THR A 1 198 ? -17.781 2.417 17.294 1.00 85.56 198 THR A O 1
ATOM 1535 N N . LEU A 1 199 ? -18.808 2.490 19.284 1.00 85.12 199 LEU A N 1
ATOM 1536 C CA . LEU A 1 199 ? -18.595 3.929 19.489 1.00 85.12 199 LEU A CA 1
ATOM 1537 C C . LEU A 1 199 ? -17.113 4.319 19.430 1.00 85.12 199 LEU A C 1
ATOM 1539 O O . LEU A 1 199 ? -16.758 5.356 18.875 1.00 85.12 199 LEU A O 1
ATOM 1543 N N . GLN A 1 200 ? -16.236 3.488 20.001 1.00 83.00 200 GLN A N 1
ATOM 1544 C CA . GLN A 1 200 ? -14.795 3.704 19.908 1.00 83.00 200 GLN A CA 1
ATOM 1545 C C . GLN A 1 200 ? -14.294 3.572 18.462 1.00 83.00 200 GLN A C 1
ATOM 1547 O O . GLN A 1 200 ? -13.455 4.363 18.037 1.00 83.00 200 GLN 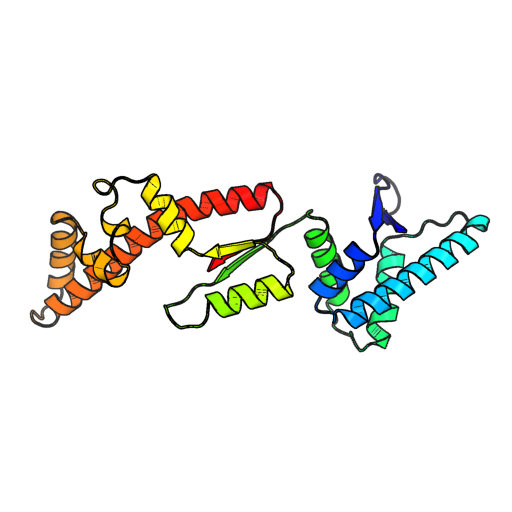A O 1
ATOM 1552 N N . SER A 1 201 ? -14.789 2.584 17.717 1.00 83.31 201 SER A N 1
ATOM 1553 C CA . SER A 1 201 ? -14.390 2.341 16.327 1.00 83.31 201 SER A CA 1
ATOM 1554 C C . SER A 1 201 ? -14.877 3.452 15.401 1.00 83.31 201 SER A C 1
ATOM 1556 O O . SER A 1 201 ? -14.090 3.936 14.596 1.00 83.31 201 SER A O 1
ATOM 1558 N N . ASP A 1 202 ? -16.116 3.918 15.565 1.00 84.94 202 ASP A N 1
ATOM 1559 C CA . ASP A 1 202 ? -16.711 4.993 14.762 1.00 84.94 202 ASP A CA 1
ATOM 1560 C C . ASP A 1 202 ? -15.883 6.283 14.859 1.00 84.94 202 ASP A C 1
ATOM 1562 O O . ASP A 1 202 ? -15.526 6.880 13.843 1.00 84.94 202 ASP A O 1
ATOM 1566 N N . ALA A 1 203 ? -15.478 6.657 16.077 1.00 81.56 203 ALA A N 1
ATOM 1567 C CA . ALA A 1 203 ? -14.613 7.812 16.311 1.00 81.56 203 ALA A CA 1
ATOM 1568 C C . ALA A 1 203 ? -13.249 7.694 15.604 1.00 81.56 203 ALA A C 1
ATOM 1570 O O . ALA A 1 203 ? -12.723 8.675 15.078 1.00 81.56 203 ALA A O 1
ATOM 1571 N N . VAL A 1 204 ? -12.660 6.494 15.587 1.00 83.44 204 VAL A N 1
ATOM 1572 C CA . VAL A 1 204 ? -11.379 6.243 14.908 1.00 83.44 204 VAL A CA 1
ATOM 1573 C C . VAL A 1 204 ? -11.555 6.256 13.391 1.00 83.44 204 VAL A C 1
ATOM 1575 O O . VAL A 1 204 ? -10.715 6.824 12.693 1.00 83.44 204 VAL A O 1
ATOM 1578 N N . LEU A 1 205 ? -12.637 5.666 12.879 1.00 85.69 205 LEU A N 1
ATOM 1579 C CA . LEU A 1 205 ? -12.937 5.592 11.449 1.00 85.69 205 LEU A CA 1
ATOM 1580 C C . LEU A 1 205 ? -13.144 6.978 10.833 1.00 85.69 205 LEU A C 1
ATOM 1582 O O . LEU A 1 205 ? -12.621 7.234 9.751 1.00 85.69 205 LEU A O 1
ATOM 1586 N N . GLU A 1 206 ? -13.809 7.896 11.539 1.00 84.12 206 GLU A N 1
ATOM 1587 C CA . GLU A 1 206 ? -13.972 9.284 11.088 1.00 84.12 206 GLU A CA 1
ATOM 1588 C C . GLU A 1 206 ? -12.613 9.974 10.865 1.00 84.12 206 GLU A C 1
ATOM 1590 O O . GLU A 1 206 ? -12.395 10.658 9.864 1.00 84.12 206 GLU A O 1
ATOM 1595 N N . LYS A 1 207 ? -11.652 9.771 11.776 1.00 83.94 207 LYS A N 1
ATOM 1596 C CA . LYS A 1 207 ? -10.303 10.342 11.623 1.00 83.94 207 LYS A CA 1
ATOM 1597 C C . LYS A 1 207 ? -9.466 9.593 10.601 1.00 83.94 207 LYS A C 1
ATOM 1599 O O . LYS A 1 207 ? -8.658 10.213 9.909 1.00 83.94 207 LYS A O 1
ATOM 1604 N N . LEU A 1 208 ? -9.659 8.283 10.485 1.00 87.75 208 LEU A N 1
ATOM 1605 C CA . LEU A 1 208 ? -9.001 7.483 9.465 1.00 87.75 208 LEU A CA 1
ATOM 1606 C C . LEU A 1 208 ? -9.389 7.975 8.066 1.00 87.75 208 LEU A C 1
ATOM 1608 O O . LEU A 1 208 ? -8.496 8.156 7.246 1.00 87.75 208 LEU A O 1
ATOM 1612 N N . ASP A 1 209 ? -10.663 8.281 7.815 1.00 88.81 209 ASP A N 1
ATOM 1613 C CA . ASP A 1 209 ? -11.139 8.785 6.518 1.00 88.81 209 ASP A CA 1
ATOM 1614 C C . ASP A 1 209 ? -10.421 10.075 6.076 1.00 88.81 209 ASP A C 1
ATOM 1616 O O . ASP A 1 209 ? -9.978 10.202 4.929 1.00 88.81 209 ASP A O 1
ATOM 1620 N N . LEU A 1 210 ? -10.177 10.995 7.015 1.00 87.19 210 LEU A N 1
ATOM 1621 C CA . LEU A 1 210 ? -9.378 12.199 6.766 1.00 87.19 210 LEU A CA 1
ATOM 1622 C C . LEU A 1 210 ? -7.945 11.849 6.346 1.00 87.19 210 LEU A C 1
ATOM 1624 O O . LEU A 1 210 ? -7.425 12.409 5.376 1.00 87.19 210 LEU A O 1
ATOM 1628 N N . VAL A 1 211 ? -7.303 10.909 7.048 1.00 88.19 211 VAL A N 1
ATOM 1629 C CA . VAL A 1 211 ? -5.944 10.459 6.715 1.00 88.19 211 VAL A CA 1
ATOM 1630 C C . VAL A 1 211 ? -5.917 9.793 5.341 1.00 88.19 211 VAL A C 1
ATOM 1632 O O . VAL A 1 211 ? -5.080 10.154 4.512 1.00 88.19 211 VAL A O 1
ATOM 1635 N N . LEU A 1 212 ? -6.856 8.889 5.056 1.00 89.94 212 LEU A N 1
ATOM 1636 C CA . LEU A 1 212 ? -6.966 8.224 3.757 1.00 89.94 212 LEU A CA 1
ATOM 1637 C C . LEU A 1 212 ? -7.157 9.239 2.626 1.00 89.94 212 LEU A C 1
ATOM 1639 O O . LEU A 1 212 ? -6.461 9.172 1.611 1.00 89.94 212 LEU A O 1
ATOM 1643 N N . THR A 1 213 ? -8.011 10.242 2.834 1.00 91.38 213 THR A N 1
ATOM 1644 C CA . THR A 1 213 ? -8.239 11.329 1.876 1.00 91.38 213 THR A CA 1
ATOM 1645 C C . THR A 1 213 ? -6.962 12.129 1.603 1.00 91.38 213 THR A C 1
ATOM 1647 O O . THR A 1 213 ? -6.678 12.473 0.451 1.00 91.38 213 THR A O 1
ATOM 1650 N N . MET A 1 214 ? -6.148 12.416 2.626 1.00 90.31 214 MET A N 1
ATOM 1651 C CA . MET A 1 214 ? -4.860 13.096 2.431 1.00 90.31 214 MET A CA 1
ATOM 1652 C C . MET A 1 214 ? -3.879 12.262 1.598 1.00 90.31 214 MET A C 1
ATOM 1654 O O . MET A 1 214 ? -3.214 12.808 0.715 1.00 90.31 214 MET A O 1
ATOM 1658 N N . PHE A 1 215 ? -3.783 10.958 1.865 1.00 90.62 215 PHE A N 1
ATOM 1659 C CA . PHE A 1 215 ? -2.905 10.048 1.122 1.00 90.62 215 PHE A CA 1
ATOM 1660 C C . PHE A 1 215 ? -3.356 9.883 -0.333 1.00 90.62 215 PHE A C 1
ATOM 1662 O O . PHE A 1 215 ? -2.526 9.969 -1.240 1.00 90.62 215 PHE A O 1
ATOM 1669 N N . ALA A 1 216 ? -4.667 9.771 -0.565 1.00 89.69 216 ALA A N 1
ATOM 1670 C CA . ALA A 1 216 ? -5.251 9.719 -1.902 1.00 89.69 216 ALA A CA 1
ATOM 1671 C C . ALA A 1 216 ? -4.940 10.990 -2.710 1.00 89.69 216 ALA A C 1
ATOM 1673 O O . ALA A 1 216 ? -4.466 10.902 -3.842 1.00 89.69 216 ALA A O 1
ATOM 1674 N N . LYS A 1 217 ? -5.096 12.183 -2.112 1.00 91.06 217 LYS A N 1
ATOM 1675 C CA . LYS A 1 217 ? -4.734 13.462 -2.760 1.00 91.06 217 LYS A CA 1
ATOM 1676 C C . LYS A 1 217 ? -3.253 13.542 -3.135 1.00 91.06 217 LYS A C 1
ATOM 1678 O O . LYS A 1 217 ? -2.908 14.155 -4.140 1.00 91.06 217 LYS A O 1
ATOM 1683 N N . ARG A 1 218 ? -2.376 12.930 -2.335 1.00 90.00 218 ARG A N 1
ATOM 1684 C CA . ARG A 1 218 ? -0.925 12.876 -2.582 1.00 90.00 218 ARG A CA 1
ATOM 1685 C C . ARG A 1 218 ? -0.507 11.729 -3.503 1.00 90.00 218 ARG A C 1
ATOM 1687 O O . ARG A 1 218 ? 0.684 11.618 -3.789 1.00 90.00 218 ARG A O 1
ATOM 1694 N N . LYS A 1 219 ? -1.451 10.884 -3.938 1.00 90.06 219 LYS A N 1
ATOM 1695 C CA . LYS A 1 219 ? -1.197 9.648 -4.693 1.00 90.06 219 LYS A CA 1
ATOM 1696 C C . LYS A 1 219 ? -0.141 8.772 -4.012 1.00 90.06 219 LYS A C 1
ATOM 1698 O O . LYS A 1 219 ? 0.795 8.276 -4.635 1.00 90.06 219 LYS A O 1
ATOM 1703 N N . GLN A 1 220 ? -0.270 8.629 -2.695 1.00 90.25 220 GLN A N 1
ATOM 1704 C CA . GLN A 1 220 ? 0.608 7.808 -1.870 1.00 90.25 220 GLN A CA 1
ATOM 1705 C C . GLN A 1 220 ? -0.140 6.569 -1.403 1.00 90.25 220 GLN A C 1
ATOM 1707 O O . GLN A 1 220 ? -1.212 6.674 -0.809 1.00 90.25 220 GLN A O 1
ATOM 1712 N N . SER A 1 221 ? 0.440 5.398 -1.652 1.00 91.38 221 SER A N 1
ATOM 1713 C CA . SER A 1 221 ? -0.116 4.149 -1.142 1.00 91.38 221 SER A CA 1
ATOM 1714 C C . SER A 1 221 ? 0.116 4.012 0.364 1.00 91.38 221 SER A C 1
ATOM 1716 O O . SER A 1 221 ? 1.084 4.548 0.911 1.00 91.38 221 SER A O 1
ATOM 1718 N N . LEU A 1 222 ? -0.784 3.300 1.039 1.00 92.44 222 LEU A N 1
ATOM 1719 C CA . LEU A 1 222 ? -0.779 3.163 2.495 1.00 92.44 222 LEU A CA 1
ATOM 1720 C C . LEU A 1 222 ? -1.226 1.763 2.917 1.00 92.44 222 LEU A C 1
ATOM 1722 O O . LEU A 1 222 ? -2.186 1.218 2.374 1.00 92.44 222 LEU A O 1
ATOM 1726 N N . VAL A 1 223 ? -0.562 1.208 3.928 1.00 93.75 223 VAL A N 1
ATOM 1727 C CA . VAL A 1 223 ? -1.046 0.029 4.657 1.00 93.75 223 VAL A CA 1
ATOM 1728 C C . VAL A 1 223 ? -1.573 0.487 6.009 1.00 93.75 223 VAL A C 1
ATOM 1730 O O . VAL A 1 223 ? -0.892 1.231 6.709 1.00 93.75 223 VAL A O 1
ATOM 1733 N N . VAL A 1 224 ? -2.770 0.048 6.375 1.00 91.88 224 VAL A N 1
ATOM 1734 C CA . VAL A 1 224 ? -3.431 0.364 7.645 1.00 91.88 224 VAL A CA 1
ATOM 1735 C C . VAL A 1 224 ? -3.721 -0.939 8.385 1.00 91.88 224 VAL A C 1
ATOM 1737 O O . VAL A 1 224 ? -4.189 -1.889 7.757 1.00 91.88 224 VAL A O 1
ATOM 1740 N N . GLU A 1 225 ? -3.457 -0.994 9.692 1.00 89.44 225 GLU A N 1
ATOM 1741 C CA . GLU A 1 225 ? -3.661 -2.195 10.532 1.00 89.44 225 GLU A CA 1
ATOM 1742 C C . GLU A 1 225 ? -4.295 -1.933 11.900 1.00 89.44 225 GLU A C 1
ATOM 1744 O O . GLU A 1 225 ? -4.143 -0.810 12.426 1.00 89.44 225 GLU A O 1
#